Protein AF-A0A075AQ81-F1 (afdb_monomer)

Foldseek 3Di:
DDDDPDLDFQDLVRLVVLLVVLLVVLVVLLVVLVVVLVVLVVVLVVLVVVLVVLVPDDVSPVVNVVSVVVSVVSVVVSVVSVVLSVLSVVLSVVSVVVSVVVNNLVDPVNVVSLVVNCVPPSCVVVSVVSNVVSVVSVVSVVVVPDPPPVVVVVVVVVVVVVVCVVVVPPDDPDDDDDDDDDDDPDPPVVVVVVVVVVD

Secondary structure (DSSP, 8-state):
-----S--SSPHHHHHHHHHHHHHHHHHHHHHHHHHHHHHHHHHHHHHHHHHHHTTSTTTHHHHHHHHHHHHHHHHHHHHHHHHHHHHHHHHHHHHHHHHHT-STT-HHHHHHHHHHHTSTTTHHHHHHHHHHHHHHHHHHHTTSS-HHHHHHHHHHHHHHHHHHHHTT-S---------------SHHHHHHHHTT--

pLDDT: mean 77.72, std 19.92, range [30.75, 98.38]

InterPro domains:
  IPR005024 Snf7 family [PF03357] (21-170)
  IPR005024 Snf7 family [PTHR10476] (18-198)

Structure (mmCIF, N/CA/C/O backbone):
data_AF-A0A075AQ81-F1
#
_entry.id   AF-A0A075AQ81-F1
#
loop_
_atom_site.group_PDB
_atom_site.id
_atom_site.type_symbol
_atom_site.label_atom_id
_atom_site.label_alt_id
_atom_site.label_comp_id
_atom_site.label_asym_id
_atom_site.label_entity_id
_atom_site.label_seq_id
_atom_site.pdbx_PDB_ins_code
_atom_site.Cartn_x
_atom_site.Cartn_y
_atom_site.Cartn_z
_atom_site.occupancy
_atom_site.B_iso_or_equiv
_atom_site.auth_seq_id
_atom_site.auth_comp_id
_atom_site.auth_asym_id
_atom_site.auth_atom_id
_atom_site.pdbx_PDB_model_num
ATOM 1 N N . MET A 1 1 ? 35.227 -2.305 -32.537 1.00 38.12 1 MET A N 1
ATOM 2 C CA . MET A 1 1 ? 33.976 -1.824 -31.914 1.00 38.12 1 MET A CA 1
ATOM 3 C C . MET A 1 1 ? 33.078 -1.307 -33.026 1.00 38.12 1 MET A C 1
ATOM 5 O O . MET A 1 1 ? 33.285 -0.191 -33.478 1.00 38.12 1 MET A O 1
ATOM 9 N N . MET A 1 2 ? 32.166 -2.135 -33.539 1.00 41.53 2 MET A N 1
ATOM 10 C CA . MET A 1 2 ? 31.149 -1.688 -34.496 1.00 41.53 2 MET A CA 1
ATOM 11 C C . MET A 1 2 ? 29.915 -1.274 -33.705 1.00 41.53 2 MET A C 1
ATOM 13 O O . MET A 1 2 ? 29.253 -2.112 -33.102 1.00 41.53 2 MET A O 1
ATOM 17 N N . LYS A 1 3 ? 29.654 0.031 -33.677 1.00 45.44 3 LYS A N 1
ATOM 18 C CA . LYS A 1 3 ? 28.386 0.599 -33.232 1.00 45.44 3 LYS A CA 1
ATOM 19 C C . LYS A 1 3 ? 27.430 0.447 -34.415 1.00 45.44 3 LYS A C 1
ATOM 21 O O . LYS A 1 3 ? 27.677 1.021 -35.471 1.00 45.44 3 LYS A O 1
ATOM 26 N N . THR A 1 4 ? 26.431 -0.413 -34.274 1.00 47.81 4 THR A N 1
ATOM 27 C CA . THR A 1 4 ? 25.414 -0.661 -35.298 1.00 47.81 4 THR A CA 1
ATOM 28 C C . THR A 1 4 ? 24.623 0.610 -35.593 1.00 47.81 4 THR A C 1
ATOM 30 O O . THR A 1 4 ? 24.150 1.298 -34.693 1.00 47.81 4 THR A O 1
ATOM 33 N N . LEU A 1 5 ? 24.522 0.881 -36.890 1.00 49.09 5 LEU A N 1
ATOM 34 C CA . LEU A 1 5 ? 23.906 2.009 -37.582 1.00 49.09 5 LEU A CA 1
ATOM 35 C C . LEU A 1 5 ? 22.377 1.863 -37.734 1.00 49.09 5 LEU A C 1
ATOM 37 O O . LEU A 1 5 ? 21.842 2.177 -38.785 1.00 49.09 5 LEU A O 1
ATOM 41 N N . PHE A 1 6 ? 21.659 1.373 -36.721 1.00 51.38 6 PHE A N 1
ATOM 42 C CA . PHE A 1 6 ? 20.198 1.230 -36.808 1.00 51.38 6 PHE A CA 1
ATOM 43 C C . PHE A 1 6 ? 19.514 1.679 -35.519 1.00 51.38 6 PHE A C 1
ATOM 45 O O . PHE A 1 6 ? 19.856 1.206 -34.431 1.00 51.38 6 PHE A O 1
ATOM 52 N N . GLY A 1 7 ? 18.540 2.582 -35.667 1.00 52.16 7 GLY A N 1
ATOM 53 C CA . GLY A 1 7 ? 17.616 3.040 -34.632 1.00 52.16 7 GLY A CA 1
ATOM 54 C C . GLY A 1 7 ? 16.840 1.877 -34.024 1.00 52.16 7 GLY A C 1
ATOM 55 O O . GLY A 1 7 ? 15.776 1.499 -34.490 1.00 52.16 7 GLY A O 1
ATOM 56 N N . SER A 1 8 ? 17.409 1.283 -32.983 1.00 51.19 8 SER A N 1
ATOM 57 C CA . SER A 1 8 ? 16.861 0.113 -32.306 1.00 51.19 8 SER A CA 1
ATOM 58 C C . SER A 1 8 ? 16.290 0.565 -30.966 1.00 51.19 8 SER A C 1
ATOM 60 O O . SER A 1 8 ? 16.937 1.352 -30.272 1.00 51.19 8 SER A O 1
ATOM 62 N N . GLY A 1 9 ? 15.101 0.079 -30.596 1.00 57.16 9 GLY A N 1
ATOM 63 C CA . GLY A 1 9 ? 14.505 0.303 -29.273 1.00 57.16 9 GLY A CA 1
ATOM 64 C C . GLY A 1 9 ? 15.450 -0.068 -28.114 1.00 57.16 9 GLY A C 1
ATOM 65 O O . GLY A 1 9 ? 16.538 -0.606 -28.345 1.00 57.16 9 GLY A O 1
ATOM 66 N N . PRO A 1 10 ? 15.066 0.208 -26.852 1.00 65.62 10 PRO A N 1
ATOM 67 C CA . PRO A 1 10 ? 15.983 0.098 -25.728 1.00 65.62 10 PRO A CA 1
ATOM 68 C C . PRO A 1 10 ? 16.640 -1.283 -25.678 1.00 65.62 10 PRO A C 1
ATOM 70 O O . PRO A 1 10 ? 15.963 -2.319 -25.680 1.00 65.62 10 PRO A O 1
ATOM 73 N N . THR A 1 11 ? 17.970 -1.289 -25.625 1.00 79.31 11 THR A N 1
ATOM 74 C CA . THR A 1 11 ? 18.771 -2.515 -25.577 1.00 79.31 11 THR A CA 1
ATOM 75 C C . THR A 1 11 ? 18.373 -3.363 -24.366 1.00 79.31 11 THR A C 1
ATOM 77 O O . THR A 1 11 ? 17.834 -2.856 -23.380 1.00 79.31 11 THR A O 1
ATOM 80 N N . LEU A 1 12 ? 18.663 -4.669 -24.385 1.00 79.19 12 LEU A N 1
ATOM 81 C CA . LEU A 1 12 ? 18.386 -5.536 -23.230 1.00 79.19 12 LEU A CA 1
ATOM 82 C C . LEU A 1 12 ? 19.011 -4.979 -21.937 1.00 79.19 12 LEU A C 1
ATOM 84 O O . LEU A 1 12 ? 18.410 -5.052 -20.866 1.00 79.19 12 LEU A O 1
ATOM 88 N N . GLU A 1 13 ? 20.197 -4.375 -22.039 1.00 83.88 13 GLU A N 1
ATOM 89 C CA . GLU A 1 13 ? 20.866 -3.715 -20.919 1.00 83.88 13 GLU A CA 1
ATOM 90 C C . GLU A 1 13 ? 20.072 -2.502 -20.406 1.00 83.88 13 GLU A C 1
ATOM 92 O O . GLU A 1 13 ? 19.834 -2.378 -19.201 1.00 83.88 13 GLU A O 1
ATOM 97 N N . GLU A 1 14 ? 19.570 -1.656 -21.306 1.00 84.19 14 GLU A N 1
ATOM 98 C CA . GLU A 1 14 ? 18.713 -0.517 -20.961 1.00 84.19 14 GLU A CA 1
ATOM 99 C C . GLU A 1 14 ? 17.382 -0.964 -20.343 1.00 84.19 14 GLU A C 1
ATOM 101 O O . GLU A 1 14 ? 16.962 -0.407 -19.326 1.00 84.19 14 GLU A O 1
ATOM 106 N N . GLN A 1 15 ? 16.751 -2.013 -20.876 1.00 83.50 15 GLN A N 1
ATOM 107 C CA . GLN A 1 15 ? 15.530 -2.601 -20.314 1.00 83.50 15 GLN A CA 1
ATOM 108 C C . GLN A 1 15 ? 15.754 -3.129 -18.889 1.00 83.50 15 GLN A C 1
ATOM 110 O O . GLN A 1 15 ? 14.945 -2.888 -17.987 1.00 83.50 15 GLN A O 1
ATOM 115 N N . VAL A 1 16 ? 16.884 -3.803 -18.647 1.00 88.25 16 VAL A N 1
ATOM 116 C CA . VAL A 1 16 ? 17.272 -4.273 -17.309 1.00 88.25 16 VAL A CA 1
ATOM 117 C C . VAL A 1 16 ? 17.450 -3.096 -16.345 1.00 88.25 16 VAL A C 1
ATOM 119 O O . VAL A 1 16 ? 17.008 -3.175 -15.192 1.00 88.25 16 VAL A O 1
ATOM 122 N N . ILE A 1 17 ? 18.080 -2.003 -16.783 1.00 90.44 17 ILE A N 1
ATOM 123 C CA . ILE A 1 17 ? 18.263 -0.793 -15.967 1.00 90.44 17 ILE A CA 1
ATOM 124 C C . ILE A 1 17 ? 16.907 -0.144 -15.647 1.00 90.44 17 ILE A C 1
ATOM 126 O O . ILE A 1 17 ? 16.640 0.165 -14.480 1.00 90.44 17 ILE A O 1
ATOM 130 N N . GLN A 1 18 ? 16.025 -0.001 -16.639 1.00 88.75 18 GLN A N 1
ATOM 131 C CA . GLN A 1 18 ? 14.683 0.562 -16.454 1.00 88.75 18 GLN A CA 1
ATOM 132 C C . GLN A 1 18 ? 13.854 -0.265 -15.467 1.00 88.75 18 GLN A C 1
ATOM 134 O O . GLN A 1 18 ? 13.294 0.282 -14.514 1.00 88.75 18 GLN A O 1
ATOM 139 N N . VAL A 1 19 ? 13.852 -1.594 -15.590 1.00 91.06 19 VAL A N 1
ATOM 140 C CA . VAL A 1 19 ? 13.109 -2.434 -14.642 1.00 91.06 19 VAL A CA 1
ATOM 141 C C . VAL A 1 19 ? 13.713 -2.420 -13.250 1.00 91.06 19 VAL A C 1
ATOM 143 O O . VAL A 1 19 ? 12.966 -2.420 -12.270 1.00 91.06 19 VAL A O 1
ATOM 146 N N . LYS A 1 20 ? 15.039 -2.326 -13.107 1.00 92.75 20 LYS A N 1
ATOM 147 C CA . LYS A 1 20 ? 15.645 -2.089 -11.787 1.00 92.75 20 LYS A CA 1
ATOM 148 C C . LYS A 1 20 ? 15.116 -0.793 -11.162 1.00 92.75 20 LYS A C 1
ATOM 150 O O . LYS A 1 20 ? 14.735 -0.820 -9.990 1.00 92.75 20 LYS A O 1
ATOM 155 N N . LYS A 1 21 ? 15.032 0.301 -11.930 1.00 93.25 21 LYS A N 1
ATOM 156 C CA . LYS A 1 21 ? 14.469 1.588 -11.478 1.00 93.25 21 LYS A CA 1
ATOM 157 C C . LYS A 1 21 ? 13.000 1.441 -11.065 1.00 93.25 21 LYS A C 1
ATOM 159 O O . LYS A 1 21 ? 12.655 1.797 -9.937 1.00 93.25 21 LYS A O 1
ATOM 164 N N . TRP A 1 22 ? 12.150 0.856 -11.908 1.00 93.56 22 TRP A N 1
ATOM 165 C CA . TRP A 1 22 ? 10.732 0.668 -11.579 1.00 93.56 22 TRP A CA 1
ATOM 166 C C . TRP A 1 22 ? 10.543 -0.225 -10.352 1.00 93.56 22 TRP A C 1
ATOM 168 O O . TRP A 1 22 ? 9.817 0.138 -9.432 1.00 93.56 22 TRP A O 1
ATOM 178 N N . LYS A 1 23 ? 11.278 -1.337 -10.233 1.00 94.81 23 LYS A N 1
ATOM 179 C CA . LYS A 1 23 ? 11.223 -2.192 -9.033 1.00 94.81 23 LYS A CA 1
ATOM 180 C C . LYS A 1 23 ? 11.640 -1.452 -7.760 1.00 94.81 23 LYS A C 1
ATOM 182 O O . LYS A 1 23 ? 11.063 -1.693 -6.698 1.00 94.81 23 LYS A O 1
ATOM 187 N N . GLN A 1 24 ? 12.618 -0.548 -7.832 1.00 95.69 24 GLN A N 1
ATOM 188 C CA . GLN A 1 24 ? 12.990 0.299 -6.693 1.00 95.69 24 GLN A CA 1
ATOM 189 C C . GLN A 1 24 ? 11.873 1.283 -6.316 1.00 95.69 24 GLN A C 1
ATOM 191 O O . GLN A 1 24 ? 11.602 1.466 -5.123 1.00 95.69 24 GLN A O 1
ATOM 196 N N . GLN A 1 25 ? 11.198 1.873 -7.306 1.00 94.75 25 GLN A N 1
ATOM 197 C CA . GLN A 1 25 ? 10.030 2.729 -7.083 1.00 94.75 25 GLN A CA 1
ATOM 198 C C . GLN A 1 25 ? 8.887 1.938 -6.434 1.00 94.75 25 GLN A C 1
ATOM 200 O O . GLN A 1 25 ? 8.405 2.338 -5.375 1.00 94.75 25 GLN A O 1
ATOM 205 N N . LEU A 1 26 ? 8.544 0.758 -6.967 1.00 95.31 26 LEU A N 1
ATOM 206 C CA . LEU A 1 26 ? 7.528 -0.135 -6.393 1.00 95.31 26 LEU A CA 1
ATOM 207 C C . LEU A 1 26 ? 7.841 -0.492 -4.937 1.00 95.31 26 LEU A C 1
ATOM 209 O O . LEU A 1 26 ? 6.984 -0.363 -4.070 1.00 95.31 26 LEU A O 1
ATOM 213 N N . LYS A 1 27 ? 9.096 -0.841 -4.628 1.00 96.00 27 LYS A N 1
ATOM 214 C CA . LYS A 1 27 ? 9.525 -1.144 -3.252 1.00 96.00 27 LYS A CA 1
ATOM 215 C C . LYS A 1 27 ? 9.449 0.075 -2.328 1.00 96.00 27 LYS A C 1
ATOM 217 O O . LYS A 1 27 ? 9.354 -0.057 -1.108 1.00 96.00 27 LYS A O 1
ATOM 222 N N . THR A 1 28 ? 9.571 1.280 -2.871 1.00 95.81 28 THR A N 1
ATOM 223 C CA . THR A 1 28 ? 9.398 2.516 -2.098 1.00 95.81 28 THR A CA 1
ATOM 224 C C . THR A 1 28 ? 7.928 2.732 -1.768 1.00 95.81 28 THR A C 1
ATOM 226 O O . THR A 1 28 ? 7.609 3.000 -0.609 1.00 95.81 28 THR A O 1
ATOM 229 N N . GLU A 1 29 ? 7.039 2.527 -2.737 1.00 95.56 29 GLU A N 1
ATOM 230 C CA . GLU A 1 29 ? 5.593 2.585 -2.525 1.00 95.56 29 GLU A CA 1
ATOM 231 C C . GLU A 1 29 ? 5.090 1.500 -1.559 1.00 95.56 29 GLU A C 1
ATOM 233 O O . GLU A 1 29 ? 4.363 1.813 -0.617 1.00 95.56 29 GLU A O 1
ATOM 238 N N . GLU A 1 30 ? 5.565 0.255 -1.681 1.00 96.00 30 GLU A N 1
ATOM 239 C CA . GLU A 1 30 ? 5.249 -0.829 -0.735 1.00 96.00 30 GLU A C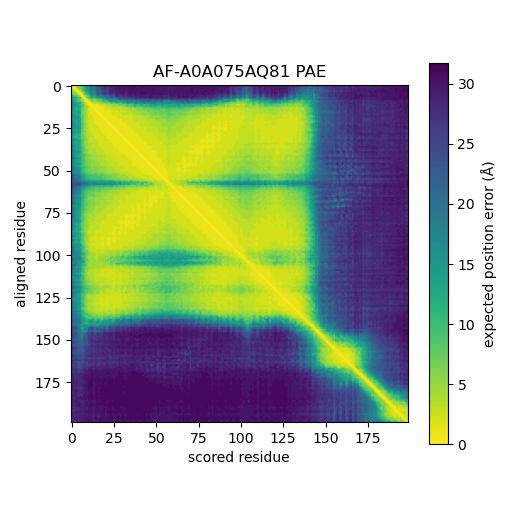A 1
ATOM 240 C C . GLU A 1 30 ? 5.584 -0.437 0.713 1.00 96.00 30 GLU A C 1
ATOM 242 O O . GLU A 1 30 ? 4.786 -0.647 1.627 1.00 96.00 30 GLU A O 1
ATOM 247 N N . ARG A 1 31 ? 6.740 0.207 0.936 1.00 96.56 31 ARG A N 1
ATOM 248 C CA . ARG A 1 31 ? 7.130 0.685 2.272 1.00 96.56 31 ARG A CA 1
ATOM 249 C C . ARG A 1 31 ? 6.244 1.822 2.776 1.00 96.56 31 ARG A C 1
ATOM 251 O O . ARG A 1 31 ? 6.095 1.958 3.991 1.00 96.56 31 ARG A O 1
ATOM 258 N N . LYS A 1 32 ? 5.692 2.664 1.897 1.00 95.62 32 LYS A N 1
ATOM 259 C CA . LYS A 1 32 ? 4.717 3.690 2.303 1.00 95.62 32 LYS A CA 1
ATOM 260 C C . LYS A 1 32 ? 3.413 3.032 2.747 1.00 95.62 32 LYS A C 1
ATOM 262 O O . LYS A 1 32 ? 2.917 3.379 3.819 1.00 95.62 32 LYS A O 1
ATOM 267 N N . LEU A 1 33 ? 2.926 2.037 1.999 1.00 95.94 33 LEU A N 1
ATOM 268 C CA . LEU A 1 33 ? 1.748 1.253 2.384 1.00 95.94 33 LEU A CA 1
ATOM 269 C C . LEU A 1 33 ? 1.964 0.546 3.729 1.00 95.94 33 LEU A C 1
ATOM 271 O O . LEU A 1 33 ? 1.109 0.633 4.604 1.00 95.94 33 LEU A O 1
ATOM 275 N N . ASP A 1 34 ? 3.134 -0.060 3.957 1.00 97.25 34 ASP A N 1
ATOM 276 C CA . ASP A 1 34 ? 3.456 -0.703 5.240 1.00 97.25 34 ASP A CA 1
ATOM 277 C C . ASP A 1 34 ? 3.414 0.274 6.424 1.00 97.25 34 ASP A C 1
ATOM 279 O O . ASP A 1 34 ? 2.925 -0.066 7.504 1.00 97.25 34 ASP A O 1
ATOM 283 N N . ARG A 1 35 ? 3.901 1.508 6.240 1.00 97.69 35 ARG A N 1
ATOM 284 C CA . ARG A 1 35 ? 3.809 2.548 7.279 1.00 97.69 35 ARG A CA 1
ATOM 285 C C . ARG A 1 35 ? 2.357 2.944 7.545 1.00 97.69 35 ARG A C 1
ATOM 287 O O . ARG A 1 35 ? 1.983 3.087 8.708 1.00 97.69 35 ARG A O 1
ATOM 294 N N . GLN A 1 36 ? 1.546 3.097 6.498 1.00 96.50 36 GLN A N 1
ATOM 295 C CA . GLN A 1 36 ? 0.122 3.413 6.637 1.00 96.50 36 GLN A CA 1
ATOM 296 C C . GLN A 1 36 ? -0.639 2.293 7.356 1.00 96.50 36 GLN A C 1
ATOM 298 O O . GLN A 1 36 ? -1.378 2.579 8.296 1.00 96.50 36 GLN A O 1
ATOM 303 N N . ILE A 1 37 ? -0.399 1.031 6.984 1.00 97.81 37 ILE A N 1
ATOM 304 C CA . ILE A 1 37 ? -0.982 -0.150 7.636 1.00 97.81 37 ILE A CA 1
ATOM 305 C C . ILE A 1 37 ? -0.655 -0.146 9.132 1.00 97.81 37 ILE A C 1
ATOM 307 O O . ILE A 1 37 ? -1.569 -0.184 9.953 1.00 97.81 37 ILE A O 1
ATOM 311 N N . ARG A 1 38 ? 0.626 0.003 9.499 1.00 98.38 38 ARG A N 1
ATOM 312 C CA . ARG A 1 38 ? 1.052 0.047 10.911 1.00 98.38 38 ARG A CA 1
ATOM 313 C C . ARG A 1 38 ? 0.420 1.204 11.683 1.00 98.38 38 ARG A C 1
ATOM 315 O O . ARG A 1 38 ? 0.054 1.044 12.847 1.00 98.38 38 ARG A O 1
ATOM 322 N N . ASN A 1 39 ? 0.287 2.373 11.053 1.00 98.12 39 ASN A N 1
ATOM 323 C CA . ASN A 1 39 ? -0.385 3.507 11.678 1.00 98.12 39 ASN A CA 1
ATOM 324 C C . ASN A 1 39 ? -1.862 3.184 11.943 1.00 98.12 39 ASN A C 1
ATOM 326 O O . ASN A 1 39 ? -2.325 3.366 13.066 1.00 98.12 39 ASN A O 1
ATOM 330 N N . ILE A 1 40 ? -2.578 2.635 10.955 1.00 97.75 40 ILE A N 1
ATOM 331 C CA . ILE A 1 40 ? -3.982 2.227 11.112 1.00 97.75 40 ILE A CA 1
ATOM 332 C C . ILE A 1 40 ? -4.120 1.190 12.228 1.00 97.75 40 ILE A C 1
ATOM 334 O O . ILE A 1 40 ? -4.963 1.361 13.099 1.00 97.75 40 ILE A O 1
ATOM 338 N N . GLU A 1 41 ? -3.272 0.163 12.272 1.00 98.06 41 GLU A N 1
ATOM 339 C CA . GLU A 1 41 ? -3.299 -0.857 13.330 1.00 98.06 41 GLU A CA 1
ATOM 340 C C . GLU A 1 41 ? -3.112 -0.267 14.733 1.00 98.06 41 GLU A C 1
ATOM 342 O O . GLU A 1 41 ? -3.821 -0.646 15.671 1.00 98.06 41 GLU A O 1
ATOM 347 N N . SER A 1 42 ? -2.196 0.694 14.877 1.00 98.00 42 SER A N 1
ATOM 348 C CA . SER A 1 42 ? -1.983 1.413 16.135 1.00 98.00 42 SER A CA 1
ATOM 349 C C . SER A 1 42 ? -3.215 2.229 16.541 1.00 98.00 42 SER A C 1
ATOM 351 O O . SER A 1 42 ? -3.645 2.166 17.696 1.00 98.00 42 SER A O 1
ATOM 353 N N . GLN A 1 43 ? -3.838 2.944 15.597 1.00 97.44 43 GLN A N 1
ATOM 354 C CA . GLN A 1 43 ? -5.071 3.690 15.869 1.00 97.44 43 GLN A CA 1
ATOM 355 C C . GLN A 1 43 ? -6.242 2.753 16.191 1.00 97.44 43 GLN A C 1
ATOM 357 O O . GLN A 1 43 ? -6.958 2.984 17.160 1.00 97.44 43 GLN A O 1
ATOM 362 N N . GLU A 1 44 ? -6.391 1.631 15.481 1.00 97.00 44 GLU A N 1
ATOM 363 C CA . GLU A 1 44 ? -7.390 0.610 15.809 1.00 97.00 44 GLU A CA 1
ATOM 364 C C . GLU A 1 44 ? -7.208 0.071 17.234 1.00 97.00 44 GLU A C 1
ATOM 366 O O . GLU A 1 44 ? -8.190 -0.177 17.936 1.00 97.00 44 GLU A O 1
ATOM 371 N N . ALA A 1 45 ? -5.964 -0.120 17.686 1.00 97.31 45 ALA A N 1
ATOM 372 C CA . ALA A 1 45 ? -5.682 -0.551 19.051 1.00 97.31 45 ALA A CA 1
ATOM 373 C C . ALA A 1 45 ? -6.105 0.501 20.091 1.00 97.31 45 ALA A C 1
ATOM 375 O O . ALA A 1 45 ? -6.624 0.127 21.146 1.00 97.31 45 ALA A O 1
ATOM 376 N N . LYS A 1 46 ? -5.933 1.797 19.797 1.00 97.19 46 LYS A N 1
ATOM 377 C CA . LYS A 1 46 ? -6.409 2.899 20.650 1.00 97.19 46 LYS A CA 1
ATOM 378 C C . LYS A 1 46 ? -7.934 2.958 20.691 1.00 97.19 46 LYS A C 1
ATOM 380 O O . LYS A 1 46 ? -8.494 2.864 21.779 1.00 97.19 46 LYS A O 1
ATOM 385 N N . VAL A 1 47 ? -8.595 2.940 19.533 1.00 96.69 47 VAL A N 1
ATOM 386 C CA . VAL A 1 47 ? -10.065 2.926 19.426 1.00 96.69 47 VAL A CA 1
ATOM 387 C C . VAL A 1 47 ? -10.661 1.735 20.184 1.00 96.69 47 VAL A C 1
ATOM 389 O O . VAL A 1 47 ? -11.644 1.875 20.906 1.00 96.69 47 VAL A O 1
ATOM 392 N N . LYS A 1 48 ? -10.038 0.549 20.120 1.00 96.44 48 LYS A N 1
ATOM 393 C CA . LYS A 1 48 ? -10.468 -0.613 20.923 1.00 96.44 48 LYS A CA 1
ATOM 394 C C . LYS A 1 48 ? -10.396 -0.357 22.432 1.00 96.44 48 LYS A C 1
ATOM 396 O O . LYS A 1 48 ? -11.254 -0.851 23.162 1.00 96.44 48 LYS A O 1
ATOM 401 N N . ARG A 1 49 ? -9.375 0.357 22.920 1.00 96.62 49 ARG A N 1
ATOM 402 C CA . ARG A 1 49 ? -9.263 0.732 24.342 1.00 96.62 49 ARG A CA 1
ATOM 403 C C . ARG A 1 49 ? -10.319 1.771 24.708 1.00 96.62 49 ARG A C 1
ATOM 405 O O . ARG A 1 49 ? -10.978 1.606 25.727 1.00 96.62 49 ARG A O 1
ATOM 412 N N . GLU A 1 50 ? -10.531 2.766 23.855 1.00 93.94 50 GLU A N 1
ATOM 413 C CA . GLU A 1 50 ? -11.553 3.801 24.043 1.00 93.94 50 GLU A CA 1
ATOM 414 C C . GLU A 1 50 ? -12.963 3.212 24.104 1.00 93.94 50 GLU A C 1
ATOM 416 O O . GLU A 1 50 ? -13.713 3.551 25.013 1.00 93.94 50 GL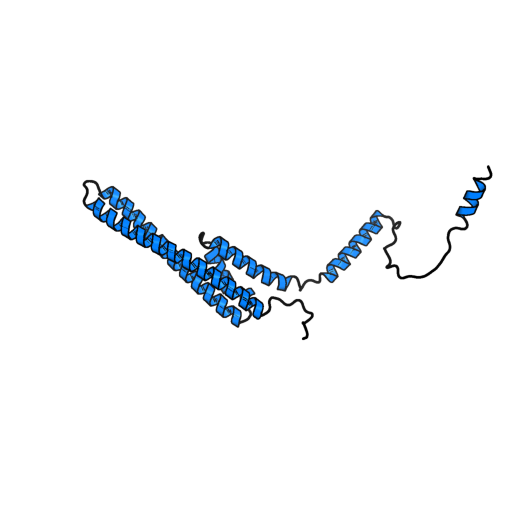U A O 1
ATOM 421 N N . ILE A 1 51 ? -13.295 2.248 23.236 1.00 93.69 51 ILE A N 1
ATOM 422 C CA . ILE A 1 51 ? -14.567 1.509 23.304 1.00 93.69 51 ILE A CA 1
ATOM 423 C C . ILE A 1 51 ? -14.725 0.822 24.667 1.00 93.69 51 ILE A C 1
ATOM 425 O O . ILE A 1 51 ? -15.785 0.917 25.280 1.00 93.69 51 ILE A O 1
ATOM 429 N N . LYS A 1 52 ? -13.679 0.150 25.174 1.00 94.06 52 LYS A N 1
ATOM 430 C CA . LYS A 1 52 ? -13.727 -0.515 26.491 1.00 94.06 52 LYS A CA 1
ATOM 431 C C . LYS A 1 52 ? -13.928 0.475 27.638 1.00 94.06 52 LYS A C 1
ATOM 433 O O . LYS A 1 52 ? -14.597 0.134 28.610 1.00 94.06 52 LYS A O 1
ATOM 438 N N . THR A 1 53 ? -13.338 1.664 27.548 1.00 94.62 53 THR A N 1
ATOM 439 C CA . THR A 1 53 ? -13.504 2.722 28.551 1.00 94.62 53 THR A CA 1
ATOM 440 C C . THR A 1 53 ? -14.903 3.331 28.478 1.00 94.62 53 THR A C 1
ATOM 442 O O . THR A 1 53 ? -15.584 3.398 29.498 1.00 94.62 53 THR A O 1
ATOM 445 N N . ALA A 1 54 ? -15.366 3.695 27.279 1.00 92.88 54 ALA A N 1
ATOM 446 C CA . ALA A 1 54 ? -16.692 4.265 27.050 1.00 92.88 54 ALA A CA 1
ATOM 447 C C . ALA A 1 54 ? -17.812 3.304 27.475 1.00 92.88 54 ALA A C 1
ATOM 449 O O . ALA A 1 54 ? -18.812 3.736 28.037 1.00 92.88 54 ALA A O 1
ATOM 450 N N . ALA A 1 55 ? -17.624 1.993 27.294 1.00 92.50 55 ALA A N 1
ATOM 451 C CA . ALA A 1 55 ? -18.595 0.981 27.705 1.00 92.50 55 ALA A CA 1
ATOM 452 C C . ALA A 1 55 ? -18.848 0.936 29.226 1.00 92.50 55 ALA A C 1
ATOM 454 O O . ALA A 1 55 ? -19.880 0.423 29.647 1.00 92.50 55 ALA A O 1
ATOM 455 N N . LYS A 1 56 ? -17.928 1.459 30.050 1.00 94.19 56 LYS A N 1
ATOM 456 C CA . LYS A 1 56 ? -18.074 1.517 31.516 1.00 94.19 56 LYS A CA 1
ATOM 457 C C . LYS A 1 56 ? -18.784 2.784 32.005 1.00 94.19 56 LYS A C 1
ATOM 459 O O . LYS A 1 56 ? -19.106 2.873 33.185 1.00 94.19 56 LYS A O 1
ATOM 464 N N . GLN A 1 57 ? -18.985 3.774 31.136 1.00 92.81 57 GLN A N 1
ATOM 465 C CA . GLN A 1 57 ? -19.600 5.052 31.489 1.00 92.81 57 GLN A CA 1
ATOM 466 C C . GLN A 1 57 ? -21.120 5.002 31.292 1.00 92.81 57 GLN A C 1
ATOM 468 O O . GLN A 1 57 ? -21.616 4.430 30.317 1.00 92.81 57 GLN A O 1
ATOM 473 N N . ALA A 1 58 ? -21.870 5.649 32.188 1.00 88.19 58 ALA A N 1
ATOM 474 C CA . ALA A 1 58 ? -23.310 5.831 32.016 1.00 88.19 58 ALA A CA 1
ATOM 475 C C . ALA A 1 58 ? -23.588 6.609 30.714 1.00 88.19 58 ALA A C 1
ATOM 477 O O . ALA A 1 58 ? -22.978 7.645 30.464 1.00 88.19 58 ALA A O 1
ATOM 478 N N . GLY A 1 59 ? -24.470 6.089 29.854 1.00 85.00 59 GLY A N 1
ATOM 479 C CA . GLY A 1 59 ? -24.766 6.691 28.543 1.00 85.00 59 GLY A CA 1
ATOM 480 C C . GLY A 1 59 ? -23.720 6.435 27.443 1.00 85.00 59 GLY A C 1
ATOM 481 O O . GLY A 1 59 ? -23.891 6.900 26.315 1.00 85.00 59 GLY A O 1
ATOM 482 N N . GLY A 1 60 ? -22.671 5.645 27.705 1.00 88.75 60 GLY A N 1
ATOM 483 C CA . GLY A 1 60 ? -21.576 5.389 26.758 1.00 88.75 60 GLY A CA 1
ATOM 484 C C . GLY A 1 60 ? -21.939 4.587 25.497 1.00 88.75 60 GLY A C 1
ATOM 485 O O . GLY A 1 60 ? -21.108 4.427 24.601 1.00 88.75 60 GLY A O 1
ATOM 486 N N . GLN A 1 61 ? -23.177 4.095 25.376 1.00 89.62 61 GLN A N 1
ATOM 487 C CA . GLN A 1 61 ? -23.625 3.258 24.257 1.00 89.62 61 GLN A CA 1
ATOM 488 C C . GLN A 1 61 ? -23.555 3.984 22.902 1.00 89.62 61 GLN A C 1
ATOM 490 O O . GLN A 1 61 ? -23.164 3.382 21.898 1.00 89.62 61 GLN A O 1
ATOM 495 N N . VAL A 1 62 ? -23.883 5.281 22.868 1.00 91.94 62 VAL A N 1
ATOM 496 C CA . VAL A 1 62 ? -23.813 6.098 21.642 1.00 91.94 62 VAL A CA 1
ATOM 497 C C . VAL A 1 62 ? -22.361 6.245 21.180 1.00 91.94 62 VAL A C 1
ATOM 499 O O . VAL A 1 62 ? -22.062 6.018 20.006 1.00 91.94 62 VAL A O 1
ATOM 502 N N . VAL A 1 63 ? -21.448 6.531 22.113 1.00 92.50 63 VAL A N 1
ATOM 503 C CA . VAL A 1 63 ? -20.004 6.651 21.849 1.00 92.50 63 VAL A CA 1
ATOM 504 C C . VAL A 1 63 ? -19.438 5.325 21.340 1.00 92.50 63 VAL A C 1
ATOM 506 O O . VAL A 1 63 ? -18.792 5.288 20.293 1.00 92.50 63 VAL A O 1
ATOM 509 N N . CYS A 1 64 ? -19.764 4.213 22.008 1.00 91.81 64 CYS A N 1
ATOM 510 C CA . CYS A 1 64 ? -19.350 2.875 21.583 1.00 91.81 64 CYS A CA 1
ATOM 511 C C . CYS A 1 64 ? -19.817 2.553 20.160 1.00 91.81 64 CYS A C 1
ATOM 513 O O . CYS A 1 64 ? -19.049 2.012 19.365 1.00 91.81 64 CYS A O 1
ATOM 515 N N . ARG A 1 65 ? -21.062 2.906 19.809 1.00 93.56 65 ARG A N 1
ATOM 516 C CA . ARG A 1 65 ? -21.611 2.663 18.469 1.00 93.56 65 ARG A CA 1
ATOM 517 C C . ARG A 1 65 ? -20.867 3.457 17.395 1.00 93.56 65 ARG A C 1
ATOM 519 O O . ARG A 1 65 ? -20.623 2.920 16.314 1.00 93.56 65 ARG A O 1
ATOM 526 N N . THR A 1 66 ? -20.510 4.708 17.673 1.00 94.25 66 THR A N 1
ATOM 527 C CA . THR A 1 66 ? -19.740 5.551 16.747 1.00 94.25 66 THR A CA 1
ATOM 528 C C . THR A 1 66 ? -18.325 5.010 16.551 1.00 94.25 66 THR A C 1
ATOM 530 O O . THR A 1 66 ? -17.933 4.747 15.413 1.00 94.25 66 THR A O 1
ATOM 533 N N . LEU A 1 67 ? -17.608 4.727 17.642 1.00 92.12 67 LEU A N 1
ATOM 534 C CA . LEU A 1 67 ? -16.252 4.170 17.598 1.00 92.12 67 LEU A CA 1
ATOM 535 C C . LEU A 1 67 ? -16.211 2.783 16.936 1.00 92.12 67 LEU A C 1
ATOM 537 O O . LEU A 1 67 ? -15.285 2.462 16.195 1.00 92.12 67 LEU A O 1
ATOM 541 N N . ALA A 1 68 ? -17.239 1.954 17.133 1.00 94.88 68 ALA A N 1
ATOM 542 C CA . ALA A 1 68 ? -17.342 0.662 16.458 1.00 94.88 68 ALA A CA 1
ATOM 543 C C . ALA A 1 68 ? -17.506 0.813 14.935 1.00 94.88 68 ALA A C 1
ATOM 545 O O . ALA A 1 68 ? -16.878 0.074 14.174 1.00 94.88 68 ALA A O 1
ATOM 546 N N . LYS A 1 69 ? -18.313 1.782 14.471 1.00 96.19 69 LYS A N 1
ATOM 547 C CA . LYS A 1 69 ? -18.440 2.088 13.034 1.00 96.19 69 LYS A CA 1
ATOM 548 C C . LYS A 1 69 ? -17.109 2.552 12.447 1.00 96.19 69 LYS A C 1
ATOM 550 O O . LYS A 1 69 ? -16.758 2.131 11.346 1.00 96.19 69 LYS A O 1
ATOM 555 N N . GLU A 1 70 ? -16.376 3.394 13.169 1.00 94.06 70 GLU A N 1
ATOM 556 C CA . GLU A 1 70 ? -15.036 3.829 12.775 1.00 94.06 70 GLU A CA 1
ATOM 557 C C . GLU A 1 70 ? -14.065 2.649 12.687 1.00 94.06 70 GLU A C 1
ATOM 559 O O . GLU A 1 70 ? -13.428 2.464 11.655 1.00 94.06 70 GLU A O 1
ATOM 564 N N . LEU A 1 71 ? -14.042 1.771 13.694 1.00 95.56 71 LEU A N 1
ATOM 565 C CA . LEU A 1 71 ? -13.197 0.576 13.694 1.00 95.56 71 LEU A CA 1
ATOM 566 C C . LEU A 1 71 ? -13.473 -0.335 12.486 1.00 95.56 71 LEU A C 1
ATOM 568 O O . LEU A 1 71 ? -12.540 -0.861 11.883 1.00 95.56 71 LEU A O 1
ATOM 572 N N . VAL A 1 72 ? -14.742 -0.518 12.103 1.00 96.94 72 VAL A N 1
ATOM 573 C CA . VAL A 1 72 ? -15.109 -1.291 10.902 1.00 96.94 72 VAL A CA 1
ATOM 574 C C . VAL A 1 72 ? -14.597 -0.618 9.626 1.00 96.94 72 VAL A C 1
ATOM 576 O O . VAL A 1 72 ? -14.104 -1.307 8.732 1.00 96.94 72 VAL A O 1
ATOM 579 N N . ARG A 1 73 ? -14.683 0.714 9.530 1.00 96.50 73 ARG A N 1
ATOM 580 C CA . ARG A 1 73 ? -14.141 1.467 8.388 1.00 96.50 73 ARG A CA 1
ATOM 581 C C . ARG A 1 73 ? -12.620 1.333 8.312 1.00 96.50 73 ARG A C 1
ATOM 583 O O . ARG A 1 73 ? -12.118 0.992 7.245 1.00 96.50 73 ARG A O 1
ATOM 590 N N . SER A 1 74 ? -11.915 1.496 9.430 1.00 96.38 74 SER A N 1
ATOM 591 C CA . SER A 1 74 ? -10.455 1.347 9.509 1.00 96.38 74 SER A CA 1
ATOM 592 C C . SER A 1 74 ? -9.993 -0.046 9.084 1.00 96.38 74 SER A C 1
ATOM 594 O O . SER A 1 74 ? -9.083 -0.157 8.262 1.00 96.38 74 SER A O 1
ATOM 596 N N . LYS A 1 75 ? -10.697 -1.102 9.520 1.00 95.94 75 LYS A N 1
ATOM 597 C CA . LYS A 1 75 ? -10.406 -2.480 9.094 1.00 95.94 75 LYS A CA 1
ATOM 598 C C . LYS A 1 75 ? -10.519 -2.662 7.582 1.00 95.94 75 LYS A C 1
ATOM 600 O O . LYS A 1 75 ? -9.631 -3.259 6.980 1.00 95.94 75 LYS A O 1
ATOM 605 N N . ARG A 1 76 ? -11.583 -2.126 6.967 1.00 96.38 76 ARG A N 1
ATOM 606 C CA . ARG A 1 76 ? -11.774 -2.174 5.506 1.00 96.38 76 ARG A CA 1
ATOM 607 C C . ARG A 1 76 ? -10.672 -1.414 4.772 1.00 96.38 76 ARG A C 1
ATOM 609 O O . ARG A 1 76 ? -10.190 -1.885 3.748 1.00 96.38 76 ARG A O 1
ATOM 616 N N . THR A 1 77 ? -10.255 -0.258 5.288 1.00 94.81 77 THR A N 1
ATOM 617 C CA . THR A 1 77 ? -9.126 0.493 4.723 1.00 94.81 77 THR A CA 1
ATOM 618 C C . THR A 1 77 ? -7.832 -0.315 4.804 1.00 94.81 77 THR A C 1
ATOM 620 O O . THR A 1 77 ? -7.142 -0.444 3.798 1.00 94.81 77 THR A O 1
ATOM 623 N N . ARG A 1 78 ? -7.527 -0.935 5.953 1.00 96.69 78 ARG A N 1
ATOM 624 C CA . ARG A 1 78 ? -6.340 -1.792 6.105 1.00 96.69 78 ARG A CA 1
ATOM 625 C C . ARG A 1 78 ? -6.339 -2.963 5.119 1.00 96.69 78 ARG A C 1
ATOM 627 O O . ARG A 1 78 ? -5.323 -3.232 4.489 1.00 96.69 78 ARG A O 1
ATOM 634 N N . GLU A 1 79 ? -7.471 -3.643 4.962 1.00 95.81 79 GLU A N 1
ATOM 635 C CA . GLU A 1 79 ? -7.620 -4.768 4.029 1.00 95.81 79 GLU A CA 1
ATOM 636 C C . GLU A 1 79 ? -7.384 -4.355 2.566 1.00 95.81 79 GLU A C 1
ATOM 638 O O . GLU A 1 79 ? -6.669 -5.038 1.826 1.00 95.81 79 GLU A O 1
ATOM 643 N N . ARG A 1 80 ? -7.893 -3.182 2.167 1.00 94.44 80 ARG A N 1
ATOM 644 C CA . ARG A 1 80 ? -7.594 -2.594 0.852 1.00 94.44 80 ARG A CA 1
ATOM 645 C C . ARG A 1 80 ? -6.100 -2.329 0.683 1.00 94.44 80 ARG A C 1
ATOM 647 O O . ARG A 1 80 ? -5.539 -2.721 -0.332 1.00 94.44 80 ARG A O 1
ATOM 654 N N . LEU A 1 81 ? -5.431 -1.746 1.680 1.00 94.88 81 LEU A N 1
ATOM 655 C CA . LEU A 1 81 ? -3.986 -1.493 1.607 1.00 94.88 81 LEU A CA 1
ATOM 656 C C . LEU A 1 81 ? -3.165 -2.788 1.483 1.00 94.88 81 LEU A C 1
ATOM 658 O O . LEU A 1 81 ? -2.188 -2.813 0.734 1.00 94.88 81 LEU A O 1
ATOM 662 N N . HIS A 1 82 ? -3.569 -3.878 2.144 1.00 96.25 82 HIS A N 1
ATOM 663 C CA . HIS A 1 82 ? -2.942 -5.192 1.942 1.00 96.25 82 HIS A CA 1
ATOM 664 C C . HIS A 1 82 ? -3.127 -5.713 0.514 1.00 96.25 82 HIS A C 1
ATOM 666 O O . HIS A 1 82 ? -2.176 -6.220 -0.080 1.00 96.25 82 HIS A O 1
ATOM 672 N N . THR A 1 83 ? -4.325 -5.551 -0.049 1.00 94.75 83 THR A N 1
ATOM 673 C CA . THR A 1 83 ? -4.612 -5.929 -1.441 1.00 94.75 83 THR A CA 1
ATOM 674 C C . THR A 1 83 ? -3.746 -5.125 -2.412 1.00 94.75 83 THR A C 1
ATOM 676 O O . THR A 1 83 ? -3.107 -5.698 -3.293 1.00 94.75 83 THR A O 1
ATOM 679 N N . ASN A 1 84 ? -3.642 -3.812 -2.199 1.00 93.62 84 ASN A N 1
ATOM 680 C CA . ASN A 1 84 ? -2.812 -2.919 -3.007 1.00 93.62 84 ASN A CA 1
ATOM 681 C C . ASN A 1 84 ? -1.333 -3.325 -2.942 1.00 93.62 84 ASN A C 1
ATOM 683 O O . ASN A 1 84 ? -0.656 -3.394 -3.965 1.00 93.62 84 ASN A O 1
ATOM 687 N N . LYS A 1 85 ? -0.836 -3.669 -1.747 1.00 95.12 85 LYS A N 1
ATOM 688 C CA . LYS A 1 85 ? 0.527 -4.181 -1.570 1.00 95.12 85 LYS A CA 1
ATOM 689 C C . LYS A 1 85 ? 0.758 -5.464 -2.374 1.00 95.12 85 LYS A C 1
ATOM 691 O O . LYS A 1 85 ? 1.764 -5.567 -3.066 1.00 95.12 85 LYS A O 1
ATOM 696 N N . ALA A 1 86 ? -0.176 -6.414 -2.330 1.00 95.06 86 ALA A N 1
ATOM 697 C CA . ALA A 1 86 ? -0.066 -7.651 -3.104 1.00 95.06 86 ALA A CA 1
ATOM 698 C C . ALA A 1 86 ? -0.030 -7.387 -4.622 1.00 95.06 86 ALA A C 1
ATOM 700 O O . ALA A 1 86 ? 0.747 -8.016 -5.341 1.00 95.06 86 ALA A O 1
ATOM 701 N N . GLN A 1 87 ? -0.814 -6.418 -5.106 1.00 93.38 87 GLN A N 1
ATOM 702 C CA . GLN A 1 87 ? -0.790 -5.998 -6.509 1.00 93.38 87 GLN A CA 1
ATOM 703 C C . GLN A 1 87 ? 0.562 -5.383 -6.915 1.00 93.38 87 GLN A C 1
ATOM 705 O O . GLN A 1 87 ? 1.067 -5.714 -7.988 1.00 93.38 87 GLN A O 1
ATOM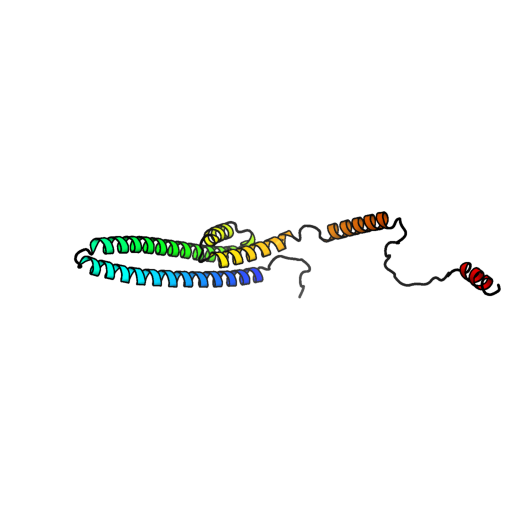 710 N N . LEU A 1 88 ? 1.190 -4.564 -6.058 1.00 95.19 88 LEU A N 1
ATOM 711 C CA . LEU A 1 88 ? 2.549 -4.044 -6.296 1.00 95.19 88 LEU A CA 1
ATOM 712 C C . LEU A 1 88 ? 3.586 -5.168 -6.382 1.00 95.19 88 LEU A C 1
ATOM 714 O O . LEU A 1 88 ? 4.416 -5.177 -7.294 1.00 95.19 88 LEU A O 1
ATOM 718 N N . SER A 1 89 ? 3.517 -6.138 -5.469 1.00 94.38 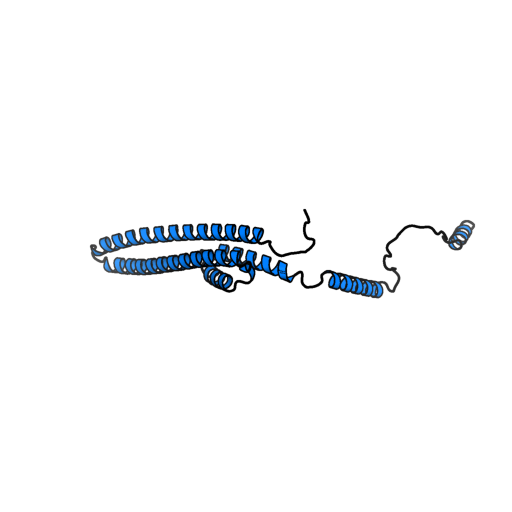89 SER A N 1
ATOM 719 C CA . SER A 1 89 ? 4.429 -7.282 -5.477 1.00 94.38 89 SER A CA 1
ATOM 720 C C . SER A 1 89 ? 4.239 -8.140 -6.736 1.00 94.38 89 SER A C 1
ATOM 722 O O . SER A 1 89 ? 5.223 -8.540 -7.360 1.00 94.38 89 SER A O 1
ATOM 724 N N . SER A 1 90 ? 2.990 -8.351 -7.171 1.00 95.06 90 SER A N 1
ATOM 725 C CA . SER A 1 90 ? 2.673 -9.030 -8.436 1.00 95.06 90 SER A CA 1
ATOM 726 C C . SER A 1 90 ? 3.250 -8.284 -9.639 1.00 95.06 90 SER A C 1
ATOM 728 O O . SER A 1 90 ? 3.860 -8.899 -10.511 1.00 95.06 90 SER A O 1
ATOM 730 N N . LEU A 1 91 ? 3.096 -6.961 -9.688 1.00 94.50 91 LEU A N 1
ATOM 731 C CA . LEU A 1 91 ? 3.651 -6.131 -10.754 1.00 94.50 91 LEU A CA 1
ATOM 732 C C . LEU A 1 91 ? 5.186 -6.201 -10.788 1.00 94.50 91 LEU A C 1
ATOM 734 O O . LEU A 1 91 ? 5.766 -6.379 -11.854 1.00 94.50 91 LEU A O 1
ATOM 738 N N . SER A 1 92 ? 5.846 -6.135 -9.630 1.00 95.00 92 SER A N 1
ATOM 739 C CA . SER A 1 92 ? 7.305 -6.277 -9.509 1.00 95.00 92 SER A CA 1
ATOM 740 C C . SER A 1 92 ? 7.806 -7.632 -10.026 1.00 95.00 92 SER A C 1
ATOM 742 O O . SER A 1 92 ? 8.852 -7.705 -10.680 1.00 95.00 92 SER A O 1
ATOM 744 N N . MET A 1 93 ? 7.050 -8.705 -9.770 1.00 94.31 93 MET A N 1
ATOM 745 C CA . MET A 1 93 ? 7.357 -10.043 -10.277 1.00 94.31 93 MET A CA 1
ATOM 746 C C . MET A 1 93 ? 7.174 -10.128 -11.795 1.00 94.31 93 MET A C 1
ATOM 748 O O . MET A 1 93 ? 8.063 -10.621 -12.487 1.00 94.31 93 MET A O 1
ATOM 752 N N . GLN A 1 94 ? 6.067 -9.593 -12.317 1.00 93.50 94 GLN A N 1
ATOM 753 C CA . GLN A 1 94 ? 5.801 -9.566 -13.757 1.00 93.50 94 GLN A CA 1
ATOM 754 C C . GLN A 1 94 ? 6.853 -8.752 -14.508 1.00 93.50 94 GLN A C 1
ATOM 756 O O . GLN A 1 94 ? 7.397 -9.228 -15.498 1.00 93.50 94 GLN A O 1
ATOM 761 N N . LEU A 1 95 ? 7.237 -7.584 -13.990 1.00 92.50 95 LEU A N 1
ATOM 762 C CA . LEU A 1 95 ? 8.340 -6.795 -14.535 1.00 92.50 95 LEU A CA 1
ATOM 763 C C . LEU A 1 95 ? 9.631 -7.611 -14.634 1.00 92.50 95 LEU A C 1
ATOM 765 O O . LEU A 1 95 ? 10.273 -7.620 -15.677 1.00 92.50 95 LEU A O 1
ATOM 769 N N . GLN A 1 96 ? 9.995 -8.340 -13.576 1.00 90.62 96 GLN A N 1
ATOM 770 C CA . GLN A 1 96 ? 11.187 -9.187 -13.601 1.00 90.62 96 GLN A CA 1
ATOM 771 C C . GLN A 1 96 ? 11.102 -10.276 -14.677 1.00 90.62 96 GLN A C 1
ATOM 773 O O . GLN A 1 96 ? 12.095 -10.533 -15.353 1.00 90.62 96 GLN A O 1
ATOM 778 N N . GLN A 1 97 ? 9.941 -10.916 -14.820 1.00 90.56 97 GLN A N 1
ATOM 779 C CA . GLN A 1 97 ? 9.747 -11.996 -15.782 1.00 90.56 97 GLN A CA 1
ATOM 780 C C . GLN A 1 97 ? 9.820 -11.495 -17.229 1.00 90.56 97 GLN A C 1
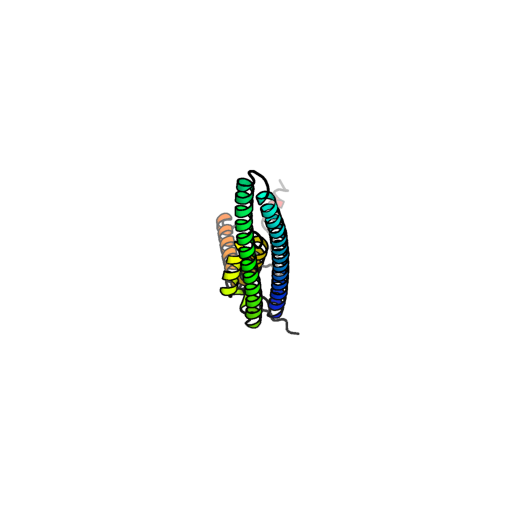ATOM 782 O O . GLN A 1 97 ? 10.470 -12.125 -18.060 1.00 90.56 97 GLN A O 1
ATOM 787 N N . GLN A 1 98 ? 9.213 -10.344 -17.520 1.00 87.69 98 GLN A N 1
ATOM 788 C CA . GLN A 1 98 ? 9.164 -9.802 -18.878 1.00 87.69 98 GLN A CA 1
ATOM 789 C C . GLN A 1 98 ? 10.510 -9.233 -19.348 1.00 87.69 98 GLN A C 1
ATOM 791 O O . GLN A 1 98 ? 10.782 -9.265 -20.543 1.00 87.69 98 GLN A O 1
ATOM 796 N N . VAL A 1 99 ? 11.387 -8.792 -18.432 1.00 86.94 99 VAL A N 1
ATOM 797 C CA . VAL A 1 99 ? 12.774 -8.409 -18.777 1.00 86.94 99 VAL A CA 1
ATOM 798 C C . VAL A 1 99 ? 13.548 -9.577 -19.347 1.00 86.94 99 VAL A C 1
ATOM 800 O O . VAL A 1 99 ? 14.228 -9.426 -20.353 1.00 86.94 99 VAL A O 1
ATOM 803 N N . PHE A 1 100 ? 13.446 -10.747 -18.716 1.00 83.00 100 PHE A N 1
ATOM 804 C CA . PHE A 1 100 ? 14.149 -11.934 -19.197 1.00 83.00 100 PHE A CA 1
ATOM 805 C C . PHE A 1 100 ? 13.610 -12.422 -20.541 1.00 83.00 100 PHE A C 1
ATOM 807 O O . PHE A 1 100 ? 14.357 -13.011 -21.313 1.00 83.00 100 PHE A O 1
ATOM 814 N N . ALA A 1 101 ? 12.332 -12.162 -20.818 1.00 84.44 101 ALA A N 1
ATOM 815 C CA . ALA A 1 101 ? 11.708 -12.469 -22.096 1.00 84.44 101 ALA A CA 1
ATOM 816 C C . ALA A 1 101 ? 11.959 -11.396 -23.176 1.00 84.44 101 ALA A C 1
ATOM 818 O O . ALA A 1 101 ? 11.678 -11.655 -24.339 1.00 84.44 101 ALA A O 1
ATOM 819 N N . GLY A 1 102 ? 12.462 -10.208 -22.815 1.00 82.50 102 GLY A N 1
ATOM 820 C CA . GLY A 1 102 ? 12.699 -9.098 -23.747 1.00 82.50 102 GLY A CA 1
ATOM 821 C C . GLY A 1 102 ? 11.431 -8.451 -24.323 1.00 82.50 102 GLY A C 1
ATOM 822 O O . GLY A 1 102 ? 11.509 -7.784 -25.347 1.00 82.50 102 GLY A O 1
ATOM 823 N N . VAL A 1 103 ? 10.260 -8.650 -23.700 1.00 81.69 103 VAL A N 1
ATOM 824 C CA . VAL A 1 103 ? 8.945 -8.218 -24.237 1.00 81.69 103 VAL A CA 1
ATOM 825 C C . VAL A 1 103 ? 8.156 -7.332 -23.267 1.00 81.69 103 VAL A C 1
ATOM 827 O O . VAL A 1 103 ? 6.926 -7.328 -23.242 1.00 81.69 103 VAL A O 1
ATOM 830 N N . ILE A 1 104 ? 8.865 -6.559 -22.441 1.00 81.94 104 ILE A N 1
ATOM 831 C CA . ILE A 1 104 ? 8.276 -5.718 -21.386 1.00 81.94 104 ILE A CA 1
ATOM 832 C C . ILE A 1 104 ? 7.235 -4.745 -21.943 1.00 81.94 104 ILE A C 1
ATOM 834 O O . ILE A 1 104 ? 6.148 -4.633 -21.377 1.00 81.94 104 ILE A O 1
ATOM 838 N N . GLN A 1 105 ? 7.565 -4.073 -23.048 1.00 76.31 105 GLN A N 1
ATOM 839 C CA . GLN A 1 105 ? 6.744 -3.018 -23.652 1.00 76.31 105 GLN A CA 1
ATOM 840 C C . GLN A 1 105 ? 5.383 -3.548 -24.117 1.00 76.31 105 GLN A C 1
ATOM 842 O O . GLN A 1 105 ? 4.364 -2.910 -23.889 1.00 76.31 105 GLN A O 1
ATOM 847 N N . LYS A 1 106 ? 5.341 -4.782 -24.631 1.00 78.31 106 LYS A N 1
ATOM 848 C CA . LYS A 1 106 ? 4.130 -5.421 -25.175 1.00 78.31 106 LYS A CA 1
ATOM 849 C C . LYS A 1 106 ? 3.338 -6.205 -24.118 1.00 78.31 106 LYS A C 1
ATOM 851 O O . LYS A 1 106 ? 2.370 -6.906 -24.425 1.00 78.31 106 LYS A O 1
ATOM 856 N N . SER A 1 107 ? 3.736 -6.133 -22.843 1.00 85.25 107 SER A N 1
ATOM 857 C CA . SER A 1 107 ? 3.125 -6.943 -21.790 1.00 85.25 107 SER A CA 1
ATOM 858 C C . SER A 1 107 ? 1.768 -6.395 -21.345 1.00 85.25 107 SER A C 1
ATOM 860 O O . SER A 1 107 ? 1.646 -5.560 -20.444 1.00 85.25 107 SER A O 1
ATOM 862 N N . THR A 1 108 ? 0.707 -6.981 -21.897 1.00 86.38 108 THR A N 1
ATOM 863 C CA . THR A 1 108 ? -0.677 -6.696 -21.483 1.00 86.38 108 THR A CA 1
ATOM 864 C C . THR A 1 108 ? -0.933 -7.001 -20.002 1.00 86.38 108 THR A C 1
ATOM 866 O O . THR A 1 108 ? -1.782 -6.368 -19.373 1.00 86.38 108 THR A O 1
ATOM 869 N N . VAL A 1 109 ? -0.193 -7.949 -19.412 1.00 89.06 109 VAL A N 1
ATOM 870 C CA . VAL A 1 109 ? -0.290 -8.291 -17.984 1.00 89.06 109 VAL A CA 1
ATOM 871 C C . VAL A 1 109 ? 0.213 -7.137 -17.118 1.00 89.06 109 VAL A C 1
ATOM 873 O O . VAL A 1 109 ? -0.470 -6.743 -16.170 1.00 89.06 109 VAL A O 1
ATOM 876 N N . ILE A 1 110 ? 1.370 -6.563 -17.462 1.00 90.00 110 ILE A N 1
ATOM 877 C CA . ILE A 1 110 ? 1.930 -5.400 -16.764 1.00 90.00 110 ILE A CA 1
ATOM 878 C C . ILE A 1 110 ? 0.988 -4.203 -16.908 1.00 90.00 110 ILE A C 1
ATOM 880 O O . ILE A 1 110 ? 0.658 -3.576 -15.900 1.00 90.00 110 ILE A O 1
ATOM 884 N N . MET A 1 111 ? 0.484 -3.934 -18.118 1.00 89.06 111 MET A N 1
ATOM 885 C CA . MET A 1 111 ? -0.448 -2.826 -18.364 1.00 89.06 111 MET A CA 1
ATOM 886 C C . MET A 1 111 ? -1.740 -2.952 -17.546 1.00 89.06 111 MET A C 1
ATOM 888 O O . MET A 1 111 ? -2.184 -1.980 -16.933 1.00 89.06 111 MET A O 1
ATOM 892 N N . LYS A 1 112 ? -2.329 -4.154 -17.464 1.00 91.75 112 LYS A N 1
ATOM 893 C CA . LYS A 1 112 ? -3.527 -4.403 -16.642 1.00 91.75 112 LYS A CA 1
ATOM 894 C C . LYS A 1 112 ? -3.261 -4.172 -15.154 1.00 91.75 112 LYS A C 1
ATOM 896 O O . LYS A 1 112 ? -4.068 -3.532 -14.480 1.00 91.75 112 LYS A O 1
ATOM 901 N N . LEU A 1 113 ? -2.136 -4.672 -14.638 1.00 91.31 113 LEU A N 1
ATOM 902 C CA . LEU A 1 113 ? -1.749 -4.471 -13.237 1.00 91.31 113 LEU A CA 1
ATOM 903 C C . LEU A 1 113 ? -1.500 -2.990 -12.932 1.00 91.31 113 LEU A C 1
ATOM 905 O O . LEU A 1 113 ? -2.013 -2.483 -11.935 1.00 91.31 113 LEU A O 1
ATOM 909 N N . ALA A 1 114 ? -0.785 -2.285 -13.811 1.00 90.81 114 ALA A N 1
ATOM 910 C CA . ALA A 1 114 ? -0.553 -0.852 -13.687 1.00 90.81 114 ALA A CA 1
ATOM 911 C C . ALA A 1 114 ? -1.874 -0.065 -13.701 1.00 90.81 114 ALA A C 1
ATOM 913 O O . ALA A 1 114 ? -2.084 0.772 -12.828 1.00 90.81 114 ALA A O 1
ATOM 914 N N . ASN A 1 115 ? -2.812 -0.377 -14.607 1.00 91.00 115 ASN A N 1
ATOM 915 C CA . ASN A 1 115 ? -4.111 0.305 -14.673 1.00 91.00 115 ASN A CA 1
ATOM 916 C C . ASN A 1 115 ? -4.929 0.152 -13.384 1.00 91.00 115 ASN A C 1
ATOM 918 O O . ASN A 1 115 ? -5.508 1.125 -12.898 1.00 91.00 115 ASN A O 1
ATOM 922 N N . ASN A 1 116 ? -4.943 -1.049 -12.799 1.00 90.94 116 ASN A N 1
ATOM 923 C CA . ASN A 1 116 ? -5.616 -1.285 -11.523 1.00 90.94 116 ASN A CA 1
ATOM 924 C C . ASN A 1 116 ? -5.007 -0.439 -10.399 1.00 90.94 116 ASN A C 1
ATOM 926 O O . ASN A 1 116 ? -5.742 0.130 -9.593 1.00 90.94 116 ASN A O 1
ATOM 930 N N . LEU A 1 117 ? -3.679 -0.311 -10.383 1.00 89.81 117 LEU A N 1
ATOM 931 C CA . LEU A 1 117 ? -2.962 0.474 -9.383 1.00 89.81 117 LEU A CA 1
ATOM 932 C C . LEU A 1 117 ? -3.106 1.993 -9.603 1.00 89.81 117 LEU A C 1
ATOM 934 O O . LEU A 1 117 ? -3.126 2.732 -8.626 1.00 89.81 117 LEU A O 1
ATOM 938 N N . ILE A 1 118 ? -3.275 2.478 -10.842 1.00 91.69 118 ILE A N 1
ATOM 939 C CA . ILE A 1 118 ? -3.527 3.908 -11.140 1.00 91.69 118 ILE A CA 1
ATOM 940 C C . ILE A 1 118 ? -4.801 4.412 -10.454 1.00 91.69 118 ILE A C 1
ATOM 942 O O . ILE A 1 118 ? -4.871 5.566 -10.036 1.00 91.69 118 ILE A O 1
ATOM 946 N N . ARG A 1 119 ? -5.813 3.551 -10.313 1.00 87.94 119 ARG A N 1
ATOM 947 C CA . ARG A 1 119 ? -7.090 3.898 -9.667 1.00 87.94 119 ARG A CA 1
ATOM 948 C C . ARG A 1 119 ? -6.967 4.081 -8.153 1.00 87.94 119 ARG A C 1
ATOM 950 O O . ARG A 1 119 ? -7.926 4.507 -7.514 1.00 87.94 119 ARG A O 1
ATOM 957 N N . LEU A 1 120 ? -5.816 3.740 -7.579 1.00 88.19 120 LEU A N 1
ATOM 958 C CA . LEU A 1 120 ? -5.528 3.901 -6.163 1.00 88.19 120 LEU A CA 1
ATOM 959 C C . LEU A 1 120 ? -4.877 5.272 -5.945 1.00 88.19 120 LEU A C 1
ATOM 961 O O . LEU A 1 120 ? -3.780 5.496 -6.464 1.00 88.19 120 LEU A O 1
ATOM 965 N N . PRO A 1 121 ? -5.492 6.183 -5.170 1.00 86.75 121 PRO A N 1
ATOM 966 C CA . PRO A 1 121 ? -4.965 7.533 -4.966 1.00 86.75 121 PRO A CA 1
ATOM 967 C C . PRO A 1 121 ? -3.516 7.558 -4.469 1.00 86.75 121 PRO A C 1
ATOM 969 O O . PRO A 1 121 ? -2.740 8.430 -4.849 1.00 86.75 121 PRO A O 1
ATOM 972 N N . GLU A 1 122 ? -3.126 6.579 -3.649 1.00 87.19 122 GLU A N 1
ATOM 973 C CA . GLU A 1 122 ? -1.777 6.487 -3.098 1.00 87.19 122 GLU A CA 1
ATOM 974 C C . GLU A 1 122 ? -0.728 6.187 -4.177 1.00 87.19 122 GLU A C 1
ATOM 976 O O . GLU A 1 122 ? 0.414 6.622 -4.048 1.00 87.19 122 GLU A O 1
ATOM 981 N N . MET A 1 123 ? -1.108 5.453 -5.229 1.00 90.50 123 MET A N 1
ATOM 982 C CA . MET A 1 123 ? -0.207 4.933 -6.265 1.00 90.50 123 MET A CA 1
ATOM 983 C C . MET A 1 123 ? -0.350 5.654 -7.608 1.00 90.50 123 MET A C 1
ATOM 985 O O . MET A 1 123 ? 0.504 5.486 -8.478 1.00 90.50 123 MET A O 1
ATOM 989 N N . GLN A 1 124 ? -1.409 6.451 -7.778 1.00 91.12 124 GLN A N 1
ATOM 990 C CA . GLN A 1 124 ? -1.823 7.049 -9.045 1.00 91.12 124 GLN A CA 1
ATOM 991 C C . GLN A 1 124 ? -0.667 7.703 -9.798 1.00 91.12 124 GLN A C 1
ATOM 993 O O . GLN A 1 124 ? -0.413 7.354 -10.948 1.00 91.12 124 GLN A O 1
ATOM 998 N N . LYS A 1 125 ? 0.057 8.617 -9.142 1.00 92.56 125 LYS A N 1
ATOM 999 C CA . LYS A 1 125 ? 1.175 9.337 -9.760 1.00 92.56 125 LYS A CA 1
ATOM 1000 C C . LYS A 1 125 ? 2.273 8.377 -10.216 1.00 92.56 125 LYS A C 1
ATOM 1002 O O . LYS A 1 125 ? 2.616 8.360 -11.391 1.00 92.56 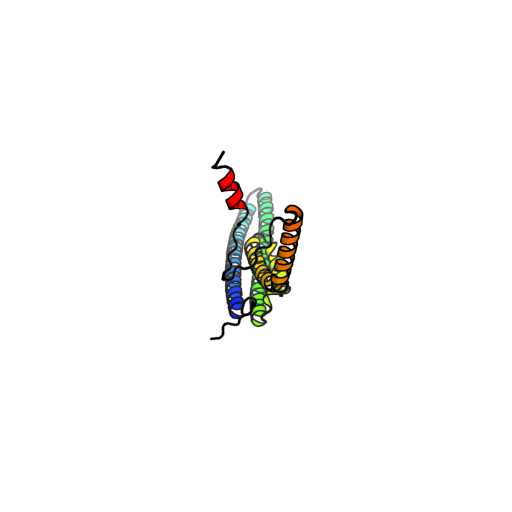125 LYS A O 1
ATOM 1007 N N . THR A 1 126 ? 2.772 7.539 -9.307 1.00 91.81 126 THR A N 1
ATOM 1008 C CA . THR A 1 126 ? 3.873 6.607 -9.588 1.00 91.81 126 THR A CA 1
ATOM 1009 C C . THR A 1 126 ? 3.523 5.646 -10.726 1.00 91.81 126 THR A C 1
ATOM 1011 O O . THR A 1 126 ? 4.351 5.392 -11.595 1.00 91.81 126 THR A O 1
ATOM 1014 N N . MET A 1 127 ? 2.287 5.142 -10.761 1.00 93.00 127 MET A N 1
ATOM 1015 C CA . MET A 1 127 ? 1.842 4.212 -11.801 1.00 93.00 127 MET A CA 1
ATOM 1016 C C . MET A 1 127 ? 1.572 4.904 -13.133 1.00 93.00 127 MET A C 1
ATOM 1018 O O . MET A 1 127 ? 1.842 4.320 -14.177 1.00 93.00 127 MET A O 1
ATOM 1022 N N . MET A 1 128 ? 1.074 6.143 -13.114 1.00 92.19 128 MET A N 1
ATOM 1023 C CA . MET A 1 128 ? 0.887 6.939 -14.325 1.00 92.19 128 MET A CA 1
ATOM 1024 C C . MET A 1 128 ? 2.234 7.299 -14.955 1.00 92.19 128 MET A C 1
ATOM 1026 O O . MET A 1 128 ? 2.389 7.156 -16.164 1.00 92.19 128 MET A O 1
ATOM 1030 N N . ASP A 1 129 ? 3.214 7.708 -14.148 1.00 91.31 129 ASP A N 1
ATOM 1031 C CA . ASP A 1 129 ? 4.564 8.030 -14.616 1.00 91.31 129 ASP A CA 1
ATOM 1032 C C . ASP A 1 129 ? 5.245 6.783 -15.195 1.00 91.31 129 ASP A C 1
ATOM 1034 O O . ASP A 1 129 ? 5.750 6.814 -16.314 1.00 91.31 129 ASP A O 1
ATOM 1038 N N . MET A 1 130 ? 5.166 5.650 -14.491 1.00 89.25 130 MET A N 1
ATOM 1039 C CA . MET A 1 130 ? 5.702 4.377 -14.977 1.00 89.25 130 MET A CA 1
ATOM 1040 C C . MET A 1 130 ? 4.994 3.895 -16.259 1.00 89.25 130 MET A C 1
ATOM 1042 O O . MET A 1 130 ? 5.647 3.400 -17.173 1.00 89.25 130 MET A O 1
ATOM 1046 N N . SER A 1 131 ? 3.671 4.074 -16.366 1.00 88.44 131 SER A N 1
ATOM 1047 C CA . SER A 1 131 ? 2.912 3.736 -17.578 1.00 88.44 131 SER A CA 1
ATOM 1048 C C . SER A 1 131 ? 3.279 4.626 -18.766 1.00 88.44 131 SER A C 1
ATOM 1050 O O . SER A 1 131 ? 3.350 4.126 -19.885 1.00 88.44 131 SER A O 1
ATOM 1052 N N . LYS A 1 132 ? 3.536 5.920 -18.536 1.00 88.88 132 LYS A N 1
ATOM 1053 C CA . LYS A 1 132 ? 4.021 6.847 -19.568 1.00 88.88 132 LYS A CA 1
ATOM 1054 C C . LYS A 1 132 ? 5.435 6.497 -20.021 1.00 88.88 132 LYS A C 1
ATOM 1056 O O . LYS A 1 132 ? 5.699 6.521 -21.216 1.00 88.88 132 LYS A O 1
ATOM 1061 N N . GLU A 1 133 ? 6.332 6.164 -19.089 1.00 86.06 133 GLU A N 1
ATOM 1062 C CA . GLU A 1 133 ? 7.692 5.716 -19.419 1.00 86.06 133 GLU A CA 1
ATOM 1063 C C . GLU A 1 133 ? 7.659 4.434 -20.273 1.00 86.06 133 GLU A C 1
ATOM 1065 O O . GLU A 1 133 ? 8.387 4.357 -21.259 1.00 86.06 133 GLU A O 1
ATOM 1070 N N . MET A 1 134 ? 6.774 3.478 -19.958 1.00 82.69 134 MET A N 1
ATOM 1071 C CA . MET A 1 134 ? 6.576 2.269 -20.773 1.00 82.69 134 MET A CA 1
ATOM 1072 C C . MET A 1 134 ? 6.046 2.575 -22.182 1.00 82.69 134 MET A C 1
ATOM 1074 O O . MET A 1 134 ? 6.634 2.097 -23.147 1.00 82.69 134 MET A O 1
ATOM 1078 N N . MET A 1 135 ? 4.992 3.394 -22.316 1.00 81.56 135 MET A N 1
ATOM 1079 C CA . MET A 1 135 ? 4.426 3.747 -23.631 1.00 81.56 135 MET A CA 1
ATOM 1080 C C . MET A 1 135 ? 5.387 4.576 -24.483 1.00 81.56 135 MET A C 1
ATOM 1082 O O . MET A 1 135 ? 5.463 4.381 -25.687 1.00 81.56 135 MET A O 1
ATOM 1086 N N . LYS A 1 136 ? 6.152 5.497 -23.886 1.00 79.25 136 LYS A N 1
ATOM 1087 C CA . LYS A 1 136 ? 7.144 6.278 -24.641 1.00 79.25 136 LYS A CA 1
ATOM 1088 C C . LYS A 1 136 ? 8.207 5.370 -25.259 1.00 79.25 136 LYS A C 1
ATOM 1090 O O . LYS A 1 136 ? 8.668 5.624 -26.366 1.00 79.25 136 LYS A O 1
ATOM 1095 N N . ALA A 1 137 ? 8.591 4.325 -24.532 1.00 70.75 137 ALA A N 1
ATOM 1096 C CA . ALA A 1 137 ? 9.546 3.351 -25.022 1.00 70.75 137 ALA A CA 1
ATOM 1097 C C . ALA A 1 137 ? 8.964 2.499 -26.173 1.00 70.75 137 ALA A C 1
ATOM 1099 O O . ALA A 1 137 ? 9.732 2.077 -27.029 1.00 70.75 137 ALA A O 1
ATOM 1100 N N . GLU A 1 138 ? 7.643 2.281 -26.202 1.00 68.62 138 GLU A N 1
ATOM 1101 C CA . GLU A 1 138 ? 6.907 1.629 -27.299 1.00 68.62 138 GLU A CA 1
ATOM 1102 C C . GLU A 1 138 ? 6.731 2.560 -28.513 1.00 68.62 138 GLU A C 1
ATOM 1104 O O . GLU A 1 138 ? 7.013 2.158 -29.630 1.00 68.62 138 GLU A O 1
ATOM 1109 N N . MET A 1 139 ? 6.372 3.836 -28.328 1.00 61.00 139 MET A N 1
ATOM 1110 C CA . MET A 1 139 ? 6.217 4.773 -29.455 1.00 61.00 139 MET A CA 1
ATOM 1111 C C . MET A 1 139 ? 7.529 5.041 -30.201 1.00 61.00 139 MET A C 1
ATOM 1113 O O . MET A 1 139 ? 7.500 5.211 -31.411 1.00 61.00 139 MET A O 1
ATOM 1117 N N . MET A 1 140 ? 8.680 5.032 -29.517 1.00 57.75 140 MET A N 1
ATOM 1118 C CA . MET A 1 140 ? 9.982 5.080 -30.201 1.00 57.75 140 MET A CA 1
ATOM 1119 C C . MET A 1 140 ? 10.243 3.843 -31.084 1.00 57.75 140 MET A C 1
ATOM 1121 O O . MET A 1 140 ? 11.106 3.914 -31.949 1.00 57.75 140 MET A O 1
ATOM 1125 N N . GLU A 1 141 ? 9.538 2.724 -30.871 1.00 56.78 141 GLU A N 1
ATOM 1126 C CA . GLU A 1 141 ? 9.556 1.548 -31.759 1.00 56.78 141 GLU A CA 1
ATOM 1127 C C . GLU A 1 141 ? 8.679 1.779 -33.008 1.00 56.78 141 GLU A C 1
ATOM 1129 O O . GLU A 1 141 ? 9.016 1.286 -34.079 1.00 56.78 141 GLU A O 1
ATOM 1134 N N . GLU A 1 142 ? 7.581 2.539 -32.887 1.00 52.72 142 GLU A N 1
ATOM 1135 C CA . GLU A 1 142 ? 6.556 2.703 -33.935 1.00 52.72 142 GLU A CA 1
ATOM 1136 C C . GLU A 1 142 ? 6.781 3.930 -34.841 1.00 52.72 142 GLU A C 1
ATOM 1138 O O . GLU A 1 142 ? 6.511 3.861 -36.037 1.00 52.72 142 GLU A O 1
ATOM 1143 N N . THR A 1 143 ? 7.362 5.026 -34.334 1.00 48.94 143 THR A N 1
ATOM 1144 C CA . THR A 1 143 ? 7.680 6.220 -35.150 1.00 48.94 143 THR A CA 1
ATOM 1145 C C . THR A 1 143 ? 8.866 6.033 -36.102 1.00 48.94 143 THR A C 1
ATOM 1147 O O . THR A 1 143 ? 9.194 6.949 -36.835 1.00 48.94 143 THR A O 1
ATOM 1150 N N . LEU A 1 144 ? 9.528 4.873 -36.102 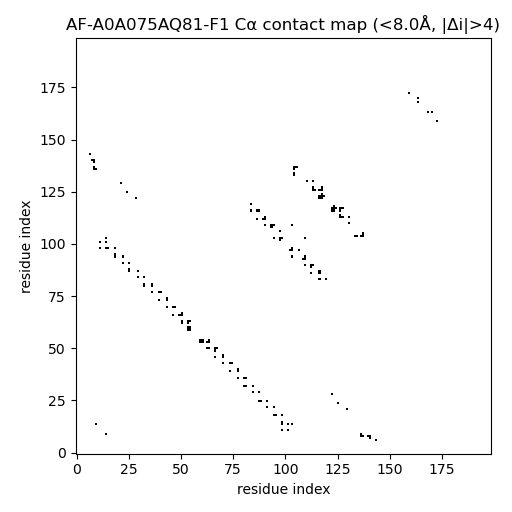1.00 49.19 144 LEU A N 1
ATOM 1151 C CA . LEU A 1 144 ? 10.596 4.533 -37.058 1.00 49.19 144 LEU A CA 1
ATOM 1152 C C . LEU A 1 144 ? 10.095 3.643 -38.214 1.00 49.19 144 LEU A C 1
ATOM 1154 O O . LEU A 1 144 ? 10.906 3.101 -38.960 1.00 49.19 144 LEU A O 1
ATOM 1158 N N . GLY A 1 145 ? 8.775 3.454 -38.334 1.00 50.28 145 GLY A N 1
ATOM 1159 C CA . GLY A 1 145 ? 8.135 2.678 -39.404 1.00 50.28 145 GLY A CA 1
ATOM 1160 C C . GLY A 1 145 ? 7.305 3.500 -40.393 1.00 50.28 145 GLY A C 1
ATOM 1161 O O . GLY A 1 145 ? 6.626 2.909 -41.228 1.00 50.28 145 GLY A O 1
ATOM 1162 N N . MET A 1 146 ? 7.316 4.829 -40.288 1.00 46.31 146 MET A N 1
ATOM 1163 C CA . MET A 1 146 ? 6.754 5.728 -41.296 1.00 46.31 146 MET A CA 1
ATOM 1164 C C . MET A 1 146 ? 7.902 6.614 -41.761 1.00 46.31 146 MET A C 1
ATOM 1166 O O . MET A 1 146 ? 8.517 7.281 -40.935 1.00 46.31 146 MET A O 1
ATOM 1170 N N . ASP A 1 147 ? 8.242 6.516 -43.042 1.00 51.72 147 ASP A N 1
ATOM 1171 C CA . ASP A 1 147 ? 9.339 7.234 -43.679 1.00 51.72 147 ASP A CA 1
ATOM 1172 C C . ASP A 1 147 ? 9.208 8.751 -43.460 1.00 51.72 147 ASP A C 1
ATOM 1174 O O . ASP A 1 147 ? 8.481 9.438 -44.174 1.00 51.72 147 ASP A O 1
ATOM 1178 N N . ASP A 1 148 ? 9.946 9.285 -42.481 1.00 51.72 148 ASP A N 1
ATOM 1179 C CA . ASP A 1 148 ? 10.139 10.734 -42.326 1.00 51.72 148 ASP A CA 1
ATOM 1180 C C . ASP A 1 148 ? 10.863 11.326 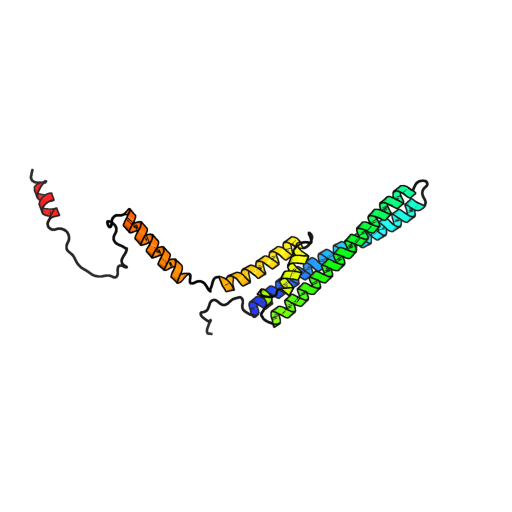-43.559 1.00 51.72 148 ASP A C 1
ATOM 1182 O O . ASP A 1 148 ? 10.740 12.517 -43.814 1.00 51.72 148 ASP A O 1
ATOM 1186 N N . GLU A 1 149 ? 11.558 10.511 -44.366 1.00 52.47 149 GLU A N 1
ATOM 1187 C CA . GLU A 1 149 ? 12.189 10.952 -45.623 1.00 52.47 149 GLU A CA 1
ATOM 1188 C C . GLU A 1 149 ? 11.184 11.117 -46.784 1.00 52.47 149 GLU A C 1
ATOM 1190 O O . GLU A 1 149 ? 11.398 11.974 -47.636 1.00 52.47 149 GLU A O 1
ATOM 1195 N N . GLU A 1 150 ? 10.067 10.376 -46.813 1.00 49.97 150 GLU A N 1
ATOM 1196 C CA . GLU A 1 150 ? 9.076 10.478 -47.905 1.00 49.97 150 GLU A CA 1
ATOM 1197 C C . GLU A 1 150 ? 8.092 11.643 -47.663 1.00 49.97 150 GLU A C 1
ATOM 1199 O O . GLU A 1 150 ? 7.704 12.339 -48.598 1.00 49.97 150 GLU A O 1
ATOM 1204 N N . ILE A 1 151 ? 7.759 11.934 -46.396 1.00 52.97 151 ILE A N 1
ATOM 1205 C CA . ILE A 1 151 ? 6.882 13.060 -46.015 1.00 52.97 151 ILE A CA 1
ATOM 1206 C C . ILE A 1 151 ? 7.606 14.413 -46.135 1.00 52.97 151 ILE A C 1
ATOM 1208 O O . ILE A 1 151 ? 6.966 15.425 -46.424 1.00 52.97 151 ILE A O 1
ATOM 1212 N N . GLU A 1 152 ? 8.926 14.459 -45.921 1.00 52.12 152 GLU A N 1
ATOM 1213 C CA . GLU A 1 152 ? 9.709 15.696 -46.052 1.00 52.12 152 GLU A CA 1
ATOM 1214 C C . GLU A 1 152 ? 9.926 16.076 -47.534 1.00 52.12 152 GLU A C 1
ATOM 1216 O O . GLU A 1 152 ? 9.787 17.253 -47.869 1.00 52.12 152 GLU A O 1
ATOM 1221 N N . GLU A 1 153 ? 10.125 15.103 -48.442 1.00 54.88 153 GLU A N 1
ATOM 1222 C CA . GLU A 1 153 ? 10.150 15.350 -49.901 1.00 54.88 153 GLU A CA 1
ATOM 1223 C C . GLU A 1 153 ? 8.773 15.775 -50.449 1.00 54.88 153 GLU A C 1
ATOM 1225 O O . GLU A 1 153 ? 8.691 16.746 -51.204 1.00 54.88 153 GLU A O 1
ATOM 1230 N N . GLU A 1 154 ? 7.672 15.127 -50.039 1.00 55.69 154 GLU A N 1
ATOM 1231 C CA . GLU A 1 154 ? 6.321 15.515 -50.487 1.00 55.69 154 GLU A CA 1
ATOM 1232 C C . GLU A 1 154 ? 5.924 16.916 -49.981 1.00 55.69 154 GLU A C 1
ATOM 1234 O O . GLU A 1 154 ? 5.276 17.686 -50.697 1.00 55.69 154 GLU A O 1
ATOM 1239 N N . ALA A 1 155 ? 6.359 17.283 -48.769 1.00 57.25 155 ALA A N 1
ATOM 1240 C CA . ALA A 1 155 ? 6.145 18.613 -48.206 1.00 57.25 155 ALA A CA 1
ATOM 1241 C C . ALA A 1 155 ? 6.998 19.693 -48.897 1.00 57.25 155 ALA A C 1
ATOM 1243 O O . ALA A 1 155 ? 6.503 20.804 -49.101 1.00 57.25 155 ALA A O 1
ATOM 1244 N N . GLU A 1 156 ? 8.245 19.396 -49.287 1.00 59.31 156 GLU A N 1
ATOM 1245 C CA . GLU A 1 156 ? 9.067 20.314 -50.091 1.00 59.31 156 GLU A CA 1
ATOM 1246 C C . GLU A 1 156 ? 8.468 20.530 -51.492 1.00 59.31 156 GLU A C 1
ATOM 1248 O O . GLU A 1 156 ? 8.384 21.675 -51.946 1.00 59.31 156 GLU A O 1
ATOM 1253 N N . GLU A 1 157 ? 7.955 19.482 -52.148 1.00 66.81 157 GLU A N 1
ATOM 1254 C CA . GLU A 1 157 ? 7.280 19.611 -53.448 1.00 66.81 157 GLU A CA 1
ATOM 1255 C C . GLU A 1 157 ? 5.969 20.415 -53.371 1.00 66.81 157 GLU A C 1
ATOM 1257 O O . GLU A 1 157 ? 5.663 21.207 -54.274 1.00 66.81 157 GLU A O 1
ATOM 1262 N N . GLU A 1 158 ? 5.180 20.246 -52.302 1.00 65.25 158 GLU A N 1
ATOM 1263 C CA . GLU A 1 158 ? 3.984 21.064 -52.066 1.00 65.25 158 GLU A CA 1
ATOM 1264 C C . GLU A 1 158 ? 4.343 22.529 -51.787 1.00 65.25 158 GLU A C 1
ATOM 1266 O O . GLU A 1 158 ? 3.686 23.434 -52.312 1.00 65.25 158 GLU A O 1
ATOM 1271 N N . VAL A 1 159 ? 5.410 22.781 -51.020 1.00 67.25 159 VAL A N 1
ATOM 1272 C CA . VAL A 1 159 ? 5.914 24.137 -50.766 1.00 67.25 159 VAL A CA 1
ATOM 1273 C C . VAL A 1 159 ? 6.379 24.793 -52.064 1.00 67.25 159 VAL A C 1
ATOM 1275 O O . VAL A 1 159 ? 5.989 25.933 -52.314 1.00 67.25 159 VAL A O 1
ATOM 1278 N N . ASP A 1 160 ? 7.119 24.088 -52.923 1.00 69.31 160 ASP A N 1
ATOM 1279 C CA . ASP A 1 160 ? 7.577 24.600 -54.222 1.00 69.31 160 ASP A CA 1
ATOM 1280 C C . ASP A 1 160 ? 6.419 24.860 -55.197 1.00 69.31 160 ASP A C 1
ATOM 1282 O O . ASP A 1 160 ? 6.439 25.843 -55.949 1.00 69.31 160 ASP A O 1
ATOM 1286 N N . LYS A 1 161 ? 5.365 24.033 -55.173 1.00 72.69 161 LYS A N 1
ATOM 1287 C CA . LYS A 1 161 ? 4.128 24.297 -55.928 1.00 72.69 161 LYS A CA 1
ATOM 1288 C C . LYS A 1 161 ? 3.433 25.562 -55.449 1.00 72.69 161 LYS A C 1
ATOM 1290 O O . LYS A 1 161 ? 3.120 26.422 -56.271 1.00 72.69 161 LYS A O 1
ATOM 1295 N N . VAL A 1 162 ? 3.234 25.708 -54.140 1.00 69.94 162 VAL A N 1
ATOM 1296 C CA . VAL A 1 162 ? 2.597 26.898 -53.557 1.00 69.94 162 VAL A CA 1
ATOM 1297 C C . VAL A 1 162 ? 3.451 28.145 -53.806 1.00 69.94 162 VAL A C 1
ATOM 1299 O O . VAL A 1 162 ? 2.913 29.204 -54.137 1.00 69.94 162 VAL A O 1
ATOM 1302 N N . LEU A 1 163 ? 4.782 28.031 -53.724 1.00 65.31 163 LEU A N 1
ATOM 1303 C CA . LEU A 1 163 ? 5.696 29.123 -54.053 1.00 65.31 163 LEU A CA 1
ATOM 1304 C C . LEU A 1 163 ? 5.560 29.532 -55.523 1.00 65.31 163 LEU A C 1
ATOM 1306 O O . LEU A 1 163 ? 5.462 30.723 -55.810 1.00 65.31 163 LEU A O 1
ATOM 1310 N N . ASN A 1 164 ? 5.511 28.578 -56.454 1.00 71.88 164 ASN A N 1
ATOM 1311 C CA . ASN A 1 164 ? 5.349 28.858 -57.883 1.00 71.88 164 ASN A CA 1
ATOM 1312 C C . ASN A 1 164 ? 3.979 29.463 -58.217 1.00 71.88 164 ASN A C 1
ATOM 1314 O O . ASN A 1 164 ? 3.903 30.409 -59.005 1.00 71.88 164 ASN A O 1
ATOM 1318 N N . GLU A 1 165 ? 2.909 28.966 -57.594 1.00 66.94 165 GLU A N 1
ATOM 1319 C CA . GLU A 1 165 ? 1.555 29.503 -57.763 1.00 66.94 165 GLU A CA 1
ATOM 1320 C C . GLU A 1 165 ? 1.438 30.942 -57.240 1.00 66.94 165 GLU A C 1
ATOM 1322 O O . GLU A 1 165 ? 0.797 31.781 -57.877 1.00 66.94 165 GLU A O 1
ATOM 1327 N N . LEU A 1 166 ? 2.103 31.262 -56.124 1.00 60.69 166 LEU A N 1
ATOM 1328 C CA . LEU A 1 166 ? 2.086 32.604 -55.533 1.00 60.69 166 LEU A CA 1
ATOM 1329 C C . LEU A 1 166 ? 3.061 33.583 -56.201 1.00 60.69 166 LEU A C 1
ATOM 1331 O O . LEU A 1 166 ? 2.811 34.789 -56.192 1.00 60.69 166 LEU A O 1
ATOM 1335 N N . THR A 1 167 ? 4.162 33.095 -56.779 1.00 61.94 167 THR A N 1
ATOM 1336 C CA . THR A 1 167 ? 5.212 33.945 -57.374 1.00 61.94 167 THR A CA 1
ATOM 1337 C C . THR A 1 167 ? 5.136 34.062 -58.896 1.00 61.94 167 THR A C 1
ATOM 1339 O O . THR A 1 167 ? 5.936 34.798 -59.474 1.00 61.94 167 THR A O 1
ATOM 1342 N N . GLN A 1 168 ? 4.188 33.379 -59.555 1.00 56.28 168 GLN A N 1
ATOM 1343 C CA . GLN A 1 168 ? 4.016 33.375 -61.018 1.00 56.28 168 GLN A CA 1
ATOM 1344 C C . GLN A 1 168 ? 5.337 33.140 -61.780 1.00 56.28 168 GLN A C 1
ATOM 1346 O O . GLN A 1 168 ? 5.585 33.747 -62.821 1.00 56.28 168 GLN A O 1
ATOM 1351 N N . GLY A 1 169 ? 6.214 32.285 -61.243 1.00 58.78 169 GLY A N 1
ATOM 1352 C CA . GLY A 1 169 ? 7.491 31.936 -61.874 1.00 58.78 169 GLY A CA 1
ATOM 1353 C C . GLY A 1 169 ? 8.581 33.016 -61.824 1.00 58.78 169 GLY A C 1
ATOM 1354 O O . GLY A 1 169 ? 9.544 32.928 -62.582 1.00 58.78 169 GLY A O 1
ATOM 1355 N N . ILE A 1 170 ? 8.469 34.029 -60.955 1.00 56.06 170 ILE A N 1
ATOM 1356 C CA . ILE A 1 170 ? 9.506 35.071 -60.806 1.00 56.06 170 ILE A CA 1
ATOM 1357 C C . ILE A 1 170 ? 10.682 34.596 -59.928 1.00 56.06 170 ILE A C 1
ATOM 1359 O O . ILE A 1 170 ? 11.790 35.119 -60.049 1.00 56.06 170 ILE A O 1
ATOM 1363 N N . VAL A 1 171 ? 10.484 33.586 -59.073 1.00 52.12 171 VAL A N 1
ATOM 1364 C CA . VAL A 1 171 ? 11.541 33.039 -58.207 1.00 52.12 171 VAL A CA 1
ATOM 1365 C C . VAL A 1 171 ? 11.947 31.659 -58.718 1.00 52.12 171 VAL A C 1
ATOM 1367 O O . VAL A 1 171 ? 11.186 30.704 -58.616 1.00 52.12 171 VAL A O 1
ATOM 1370 N N . ALA A 1 172 ? 13.145 31.554 -59.293 1.00 51.59 172 ALA A N 1
ATOM 1371 C CA . ALA A 1 172 ? 13.705 30.269 -59.703 1.00 51.59 172 ALA A CA 1
ATOM 1372 C C . ALA A 1 172 ? 14.044 29.404 -58.468 1.00 51.59 172 ALA A C 1
ATOM 1374 O O . ALA A 1 172 ? 14.562 29.951 -57.487 1.00 51.59 172 ALA A O 1
ATOM 1375 N N . PRO A 1 173 ? 13.801 28.076 -58.502 1.00 45.47 173 PRO A N 1
ATOM 1376 C CA . PRO A 1 173 ? 14.128 27.188 -57.391 1.00 45.47 173 PRO A CA 1
ATOM 1377 C C . PRO A 1 173 ? 15.638 27.191 -57.141 1.00 45.47 173 PRO A C 1
ATOM 1379 O O . PRO A 1 173 ? 16.443 27.211 -58.077 1.00 45.47 173 PRO A O 1
ATOM 1382 N N . ALA A 1 174 ? 16.021 27.209 -55.864 1.00 43.31 174 ALA A N 1
ATOM 1383 C CA . ALA A 1 174 ? 17.399 27.369 -55.419 1.00 43.31 174 ALA A CA 1
ATOM 1384 C C . ALA A 1 174 ? 18.255 26.144 -55.786 1.00 43.31 174 ALA A C 1
ATOM 1386 O O . ALA A 1 174 ? 18.447 25.214 -55.003 1.00 43.31 174 ALA A O 1
ATOM 1387 N N . THR A 1 175 ? 18.818 26.151 -56.992 1.00 37.34 175 THR A N 1
ATOM 1388 C CA . THR A 1 175 ? 19.826 25.185 -57.418 1.00 37.34 175 THR A CA 1
ATOM 1389 C C . THR A 1 175 ? 21.070 25.312 -56.539 1.00 37.34 175 THR A C 1
ATOM 1391 O O . THR A 1 175 ? 21.650 26.388 -56.390 1.00 37.34 175 THR A O 1
ATOM 1394 N N . LYS A 1 176 ? 21.511 24.178 -55.977 1.00 43.75 176 LYS A N 1
ATOM 1395 C CA . LYS A 1 176 ? 22.802 24.005 -55.291 1.00 43.75 176 LYS A CA 1
ATOM 1396 C C . LYS A 1 176 ? 23.935 24.599 -56.141 1.00 43.75 176 LYS A C 1
ATOM 1398 O O . LYS A 1 176 ? 24.373 23.986 -57.114 1.00 43.75 176 LYS A O 1
ATOM 1403 N N . LEU A 1 177 ? 24.442 25.767 -55.753 1.00 33.84 177 LEU A N 1
ATOM 1404 C CA . LEU A 1 177 ? 25.590 26.402 -56.397 1.00 33.84 177 LEU A CA 1
ATOM 1405 C C . LEU A 1 177 ? 26.880 25.655 -56.025 1.00 33.84 177 LEU A C 1
ATOM 1407 O O . LEU A 1 177 ? 27.509 25.912 -54.999 1.00 33.84 177 LEU A O 1
ATOM 1411 N N . LYS A 1 178 ? 27.280 24.725 -56.901 1.00 33.66 178 LYS A N 1
ATOM 1412 C CA . LYS A 1 178 ? 28.689 24.396 -57.135 1.00 33.66 178 LYS A CA 1
ATOM 1413 C C . LYS A 1 178 ? 29.278 25.448 -58.080 1.00 33.66 178 LYS A C 1
ATOM 1415 O O . LYS A 1 178 ? 28.652 25.848 -59.052 1.00 33.66 178 LYS A O 1
ATOM 1420 N N . SER A 1 179 ? 30.495 25.864 -57.755 1.00 38.34 179 SER A N 1
ATOM 1421 C CA . SER A 1 179 ? 31.405 26.723 -58.517 1.00 38.34 179 SER A CA 1
ATOM 1422 C C . SER A 1 179 ? 31.449 26.441 -60.024 1.00 38.34 179 SER A C 1
ATOM 1424 O O . SER A 1 179 ? 31.664 25.288 -60.394 1.00 38.34 179 SER A O 1
ATOM 1426 N N . SER A 1 180 ? 31.385 27.477 -60.865 1.00 30.75 180 SER A N 1
ATOM 1427 C CA . SER A 1 180 ? 32.412 27.896 -61.852 1.00 30.75 180 SER A CA 1
ATOM 1428 C C . SER A 1 180 ? 31.820 28.844 -62.911 1.00 30.75 180 SER A C 1
ATOM 1430 O O . SER A 1 180 ? 30.674 28.698 -63.312 1.00 30.75 180 SER A O 1
ATOM 1432 N N . ASP A 1 181 ? 32.624 29.851 -63.262 1.00 35.03 181 ASP A N 1
ATOM 1433 C CA . ASP A 1 181 ? 32.560 30.812 -64.373 1.00 35.03 181 ASP A CA 1
ATOM 1434 C C . ASP A 1 181 ? 31.402 30.731 -65.385 1.00 35.03 181 ASP A C 1
ATOM 1436 O O . ASP A 1 181 ? 31.296 29.760 -66.125 1.00 35.03 181 ASP A O 1
ATOM 1440 N N . GLN A 1 182 ? 30.693 31.853 -65.581 1.00 34.06 182 GLN A N 1
ATOM 1441 C CA . GLN A 1 182 ? 30.774 32.603 -66.845 1.00 34.06 182 GLN A CA 1
ATOM 1442 C C . GLN A 1 182 ? 30.060 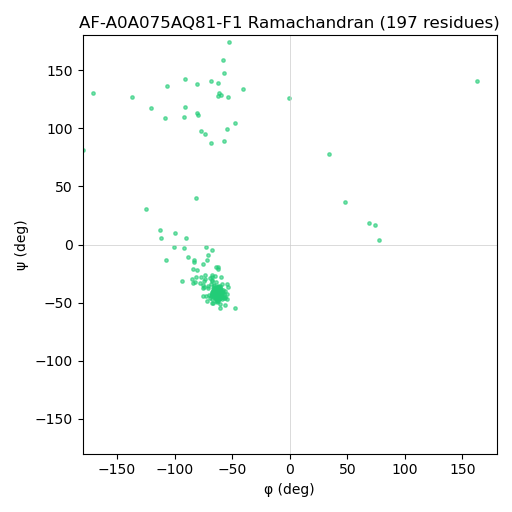33.961 -66.785 1.00 34.06 182 GLN A C 1
ATOM 1444 O O . GLN A 1 182 ? 28.919 34.100 -66.355 1.00 34.06 182 GLN A O 1
ATOM 1449 N N . GLN A 1 183 ? 30.811 34.967 -67.226 1.00 38.81 183 GLN A N 1
ATOM 1450 C CA . GLN A 1 183 ? 30.400 36.330 -67.535 1.00 38.81 183 GLN A CA 1
ATOM 1451 C C . GLN A 1 183 ? 29.284 36.341 -68.587 1.00 38.81 183 GLN A C 1
ATOM 1453 O O . GLN A 1 183 ? 29.308 35.503 -69.480 1.00 38.81 183 GLN A O 1
ATOM 1458 N N . LEU A 1 184 ? 28.381 37.323 -68.509 1.00 39.16 184 LEU A N 1
ATOM 1459 C CA . LEU A 1 184 ? 27.962 38.231 -69.592 1.00 39.16 184 LEU A CA 1
ATOM 1460 C C . LEU A 1 184 ? 26.918 39.190 -68.991 1.00 39.16 184 LEU A C 1
ATOM 1462 O O . LEU A 1 184 ? 25.713 38.978 -69.065 1.00 39.16 184 LEU A O 1
ATOM 1466 N N . VAL A 1 185 ? 27.420 40.215 -68.302 1.00 41.00 185 VAL A N 1
ATOM 1467 C CA . VAL A 1 185 ? 26.620 41.337 -67.806 1.00 41.00 185 VAL A CA 1
ATOM 1468 C C . VAL A 1 185 ? 26.407 42.301 -68.969 1.00 41.00 185 VAL A C 1
ATOM 1470 O O . VAL A 1 185 ? 27.366 42.905 -69.442 1.00 41.00 185 VAL A O 1
ATOM 1473 N N . ASP A 1 186 ? 25.154 42.405 -69.405 1.00 47.72 186 ASP A N 1
ATOM 1474 C CA . ASP A 1 186 ? 24.472 43.618 -69.865 1.00 47.72 186 ASP A CA 1
ATOM 1475 C C . ASP A 1 186 ? 25.317 44.667 -70.612 1.00 47.72 186 ASP A C 1
ATOM 1477 O O . ASP A 1 186 ? 25.631 45.740 -70.090 1.00 47.72 186 ASP A O 1
ATOM 1481 N N . GLU A 1 187 ? 25.597 44.407 -71.890 1.00 45.25 187 GLU A N 1
ATOM 1482 C CA . GLU A 1 187 ? 26.123 45.423 -72.814 1.00 45.25 187 GLU A CA 1
ATOM 1483 C C . GLU A 1 187 ? 25.026 46.421 -73.265 1.00 45.25 187 GLU A C 1
ATOM 1485 O O . GLU A 1 187 ? 25.330 47.538 -73.687 1.00 45.25 187 GLU A O 1
ATOM 1490 N N . GLU A 1 188 ? 23.739 46.084 -73.091 1.00 49.22 188 GLU A N 1
ATOM 1491 C CA . GLU A 1 188 ? 22.603 46.940 -73.484 1.00 49.22 188 GLU A CA 1
ATOM 1492 C C . GLU A 1 188 ? 22.262 48.034 -72.452 1.00 49.22 188 GLU A C 1
ATOM 1494 O O . GLU A 1 188 ? 21.909 49.152 -72.828 1.00 49.22 188 GLU A O 1
ATOM 1499 N N . ASN A 1 189 ? 22.463 47.794 -71.150 1.00 54.50 189 ASN A N 1
ATOM 1500 C CA . ASN A 1 189 ? 22.097 48.760 -70.098 1.00 54.50 189 ASN A CA 1
ATOM 1501 C C . ASN A 1 189 ? 23.155 49.860 -69.854 1.00 54.50 189 ASN A C 1
ATOM 1503 O O . ASN A 1 189 ? 22.875 50.879 -69.214 1.00 54.50 189 ASN A O 1
ATOM 1507 N N . MET A 1 190 ? 24.383 49.684 -70.357 1.00 50.16 190 MET A N 1
ATOM 1508 C CA . MET A 1 190 ? 25.459 50.674 -70.202 1.00 50.16 190 MET A CA 1
ATOM 1509 C C . MET A 1 190 ? 25.404 51.775 -71.274 1.00 50.16 190 MET A C 1
ATOM 1511 O O . MET A 1 190 ? 25.764 52.919 -70.991 1.00 50.16 190 MET A O 1
ATOM 1515 N N . GLN A 1 191 ? 24.895 51.470 -72.475 1.00 55.31 191 GLN A N 1
ATOM 1516 C CA . GLN A 1 191 ? 24.726 52.463 -73.546 1.00 55.31 191 GLN A CA 1
ATOM 1517 C C . GLN A 1 191 ? 23.606 53.463 -73.232 1.00 55.31 191 GLN A C 1
ATOM 1519 O O . GLN A 1 191 ? 23.758 54.656 -73.494 1.00 55.31 191 GLN A O 1
ATOM 1524 N N . GLN A 1 192 ? 22.532 53.005 -72.584 1.00 57.12 192 GLN A N 1
ATOM 1525 C CA . GLN A 1 192 ? 21.429 53.863 -72.144 1.00 57.12 192 GLN A CA 1
ATOM 1526 C C . GLN A 1 192 ? 21.861 54.824 -71.028 1.00 57.12 192 GLN A C 1
ATOM 1528 O O . GLN A 1 192 ? 21.586 56.019 -71.091 1.00 57.12 192 GLN A O 1
ATOM 1533 N N . ARG A 1 193 ? 22.674 54.347 -70.074 1.00 59.91 193 ARG A N 1
ATOM 1534 C CA . ARG A 1 193 ? 23.236 55.190 -69.003 1.00 59.91 193 ARG A CA 1
ATOM 1535 C C . ARG A 1 193 ? 24.241 56.240 -69.486 1.00 59.91 193 ARG A C 1
ATOM 1537 O O . ARG A 1 193 ? 24.394 57.267 -68.831 1.00 59.91 193 ARG A O 1
ATOM 1544 N N . LEU A 1 194 ? 24.928 56.008 -70.608 1.00 58.94 194 LEU A N 1
ATOM 1545 C CA . LEU A 1 194 ? 25.842 56.991 -71.204 1.00 58.94 194 LEU A CA 1
ATOM 1546 C C . LEU A 1 194 ? 25.128 58.020 -72.096 1.00 58.94 194 LEU A C 1
ATOM 1548 O O . LEU A 1 194 ? 25.670 59.108 -72.296 1.00 58.94 194 LEU A O 1
ATOM 1552 N N . GLN A 1 195 ? 23.926 57.719 -72.600 1.00 63.03 195 GLN A N 1
ATOM 1553 C CA . GLN A 1 195 ? 23.102 58.693 -73.327 1.00 63.03 195 GLN A CA 1
ATOM 1554 C C . GLN A 1 195 ? 22.441 59.709 -72.384 1.00 63.03 195 GLN A C 1
ATOM 1556 O O . GLN A 1 195 ? 22.454 60.897 -72.699 1.00 63.03 195 GLN A O 1
ATOM 1561 N N . ASP A 1 196 ? 22.004 59.285 -71.195 1.00 63.34 196 ASP A N 1
ATOM 1562 C CA . ASP A 1 196 ? 21.378 60.169 -70.194 1.00 63.34 196 ASP A CA 1
ATOM 1563 C C . ASP A 1 196 ? 22.361 61.132 -69.497 1.00 63.34 196 ASP A C 1
ATOM 1565 O O . ASP A 1 196 ? 21.950 62.090 -68.847 1.00 63.34 196 ASP A O 1
ATOM 1569 N N . LEU A 1 197 ? 23.674 60.914 -69.635 1.00 69.44 197 LEU A N 1
ATOM 1570 C CA . LEU A 1 197 ? 24.716 61.820 -69.125 1.00 69.44 197 LEU A CA 1
ATOM 1571 C C . LEU A 1 197 ? 25.176 62.866 -70.157 1.00 69.44 197 LEU A C 1
ATOM 1573 O O . LEU A 1 197 ? 26.023 63.703 -69.838 1.00 69.44 197 LEU A O 1
ATOM 1577 N N . ARG A 1 198 ? 24.656 62.818 -71.393 1.00 61.62 198 ARG A N 1
ATOM 1578 C CA . ARG A 1 198 ? 25.002 63.755 -72.479 1.00 61.62 198 ARG A CA 1
ATOM 1579 C C . ARG A 1 198 ? 23.845 64.674 -72.899 1.00 61.62 198 ARG A C 1
ATOM 1581 O O . ARG A 1 198 ? 23.952 65.326 -73.940 1.00 61.62 198 ARG A O 1
ATOM 1588 N N . SER A 1 199 ? 22.776 64.731 -72.107 1.00 56.12 199 SER A N 1
ATOM 1589 C CA . SER A 1 199 ? 21.652 65.672 -72.231 1.00 56.12 199 SER A CA 1
ATOM 1590 C C . SER A 1 199 ? 21.622 66.658 -71.074 1.00 56.12 199 SER A C 1
ATOM 1592 O O . SER A 1 199 ? 21.741 66.184 -69.923 1.00 56.12 199 SER A O 1
#

Mean predicted aligned error: 15.89 Å

Sequence (199 aa):
MMKTLFGSGPTLEEQVIQVKKWKQQLKTEERKLDRQIRNIESQEAKVKREIKTAAKQAGGQVVCRTLAKELVRSKRTRERLHTNKAQLSSLSMQLQQQVFAGVIQKSTVIMKLANNLIRLPEMQKTMMDMSKEMMKAEMMEETLGMDDEEIEEEAEEEVDKVLNELTQGIVAPATKLKSSDQQLVDEENMQQRLQDLRS

Nearest PDB structures (foldseek):
  6z0c-assembly4_D  TM=4.312E-01  e=4.856E-01  Escherichia coli
  3ja6-assembly1_I  TM=2.891E-01  e=1.757E+00  Escherichia coli
  8i4v-assembly1_B  TM=4.328E-01  e=8.894E+00  Saccharomyces cerevisiae S288C

Organism: Rozella allomycis (strain CSF55) (NCBI:txid988480)

Solvent-accessible surface area (backbone atoms only — not comparable to full-atom values): 11604 Å² total; per-residue (Å²): 137,87,79,78,95,64,100,66,56,78,47,74,68,52,46,51,51,51,47,54,51,51,44,52,51,49,55,52,52,44,52,50,48,52,51,51,44,54,50,49,54,54,50,48,55,49,52,54,50,49,37,61,54,32,64,73,41,91,81,19,65,64,58,32,54,53,54,51,54,49,49,55,51,52,51,53,52,45,52,50,48,52,52,51,42,51,52,48,54,51,42,47,51,49,51,57,53,26,51,78,70,72,46,56,75,78,34,64,67,56,52,52,51,39,55,62,40,35,74,34,84,93,39,22,66,67,33,49,53,52,50,48,55,42,49,54,56,44,48,63,55,55,69,76,75,56,65,68,69,59,56,52,51,55,50,50,53,51,50,52,49,53,48,39,69,75,46,75,68,73,70,76,81,88,70,85,83,71,91,78,90,82,91,82,82,66,76,72,65,54,57,57,59,57,54,67,73,76,110

Radius of gyration: 36.22 Å; Cα contacts (8 Å, |Δi|>4): 94; chains: 1; bounding box: 59×78×106 Å